Protein AF-A0A935ZP34-F1 (afdb_monomer)

Sequence (245 aa):
MKINIKTLALLALITVPLACTDDGDQRGDDTTGADSTGDATTASTTASTTASTTASTTASTTASTTSTTTDTDPTTDTTATGDSTGGSEYAFDDADPTDFTQVDRMGMPAVATAVITDKDLYNQSTPDDDVAGDFVPQIVENLTGLHAALDDDLMLAGLTPCDIDTCVAQGAPLVIPDVLHIDLTADAGFPNGRTPTDQVIDITLAVVLLDLGVHSPGVLAGLPLNPAEGDLDLPADFPYFADPH

pLDDT: mean 72.36, std 26.82, range [27.27, 98.31]

Radius of gyration: 29.93 Å; Cα contacts (8 Å, |Δi|>4): 155; chains: 1; bounding box: 75×82×83 Å

Structure (mmCIF, N/CA/C/O backbone):
data_AF-A0A935ZP34-F1
#
_entry.id   AF-A0A935ZP34-F1
#
loop_
_atom_site.group_PDB
_atom_site.id
_atom_site.type_symbol
_atom_site.label_atom_id
_atom_site.label_alt_id
_atom_site.label_comp_id
_atom_site.label_asym_id
_atom_site.label_entity_id
_atom_site.label_seq_id
_atom_site.pdbx_PDB_ins_code
_atom_site.Cartn_x
_atom_site.Cartn_y
_atom_site.Cartn_z
_atom_site.occupancy
_atom_site.B_iso_or_equiv
_atom_site.auth_seq_id
_atom_site.auth_comp_id
_atom_site.auth_asym_id
_atom_site.auth_atom_id
_atom_site.pdbx_PDB_model_num
ATOM 1 N N . MET A 1 1 ? -37.185 -8.602 46.019 1.00 41.97 1 MET A N 1
ATOM 2 C CA . MET A 1 1 ? -37.254 -7.179 46.413 1.00 41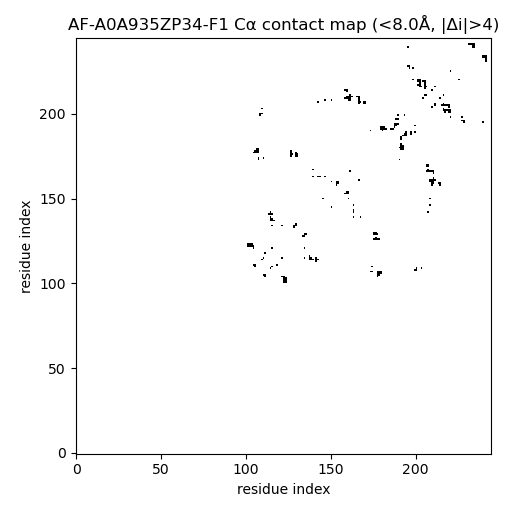.97 1 MET A CA 1
ATOM 3 C C . MET A 1 1 ? -37.705 -6.400 45.185 1.00 41.97 1 MET A C 1
ATOM 5 O O . MET A 1 1 ? -37.007 -6.420 44.185 1.00 41.97 1 MET A O 1
ATOM 9 N N . LYS A 1 2 ? -38.943 -5.891 45.191 1.00 38.53 2 LYS A N 1
ATOM 10 C CA . LYS A 1 2 ? -39.585 -5.185 44.068 1.00 38.53 2 LYS A CA 1
ATOM 11 C C . LYS A 1 2 ? -39.409 -3.683 44.271 1.00 38.53 2 LYS A C 1
ATOM 13 O O . LYS A 1 2 ? -39.908 -3.190 45.275 1.00 38.53 2 LYS A O 1
ATOM 18 N N . ILE A 1 3 ? -38.818 -2.979 43.308 1.00 38.72 3 ILE A N 1
ATOM 19 C CA . ILE A 1 3 ? -39.124 -1.569 43.028 1.00 38.72 3 ILE A CA 1
ATOM 20 C C . ILE A 1 3 ? -39.179 -1.421 41.507 1.00 38.72 3 ILE A C 1
ATOM 22 O O . ILE A 1 3 ? -38.299 -1.885 40.792 1.00 38.72 3 ILE A O 1
ATOM 26 N N . ASN A 1 4 ? -40.276 -0.840 41.039 1.00 38.72 4 ASN A N 1
ATOM 27 C CA . ASN A 1 4 ? -40.641 -0.616 39.651 1.00 38.72 4 ASN A CA 1
ATOM 28 C C . ASN A 1 4 ? -41.114 0.840 39.593 1.00 38.72 4 ASN A C 1
ATOM 30 O O . ASN A 1 4 ? -42.090 1.153 40.273 1.00 38.72 4 ASN A O 1
ATOM 34 N N . ILE A 1 5 ? -40.440 1.718 38.847 1.00 45.16 5 ILE A N 1
ATOM 35 C CA . ILE A 1 5 ? -40.945 3.058 38.513 1.00 45.16 5 ILE A CA 1
ATOM 36 C C . ILE A 1 5 ? -40.651 3.312 37.034 1.00 45.16 5 ILE A C 1
ATOM 38 O O . ILE A 1 5 ? -39.510 3.440 36.605 1.00 45.16 5 ILE A O 1
ATOM 42 N N . LYS A 1 6 ? -41.742 3.345 36.271 1.00 37.16 6 LYS A N 1
ATOM 43 C CA . LYS A 1 6 ? -41.843 3.863 34.911 1.00 37.16 6 LYS A CA 1
ATOM 44 C C . LYS A 1 6 ? -41.714 5.394 34.911 1.00 37.16 6 LYS A C 1
ATOM 46 O O . LYS A 1 6 ? -42.211 6.044 35.829 1.00 37.16 6 LYS A O 1
ATOM 51 N N . THR A 1 7 ? -41.312 5.915 33.749 1.00 38.25 7 THR A N 1
ATOM 52 C CA . THR A 1 7 ? -41.646 7.240 33.174 1.00 38.25 7 THR A CA 1
ATOM 53 C C . THR A 1 7 ? -40.711 8.407 33.509 1.00 38.25 7 THR A C 1
ATOM 55 O O . THR A 1 7 ? -40.849 9.032 34.553 1.00 38.25 7 THR A O 1
ATOM 58 N N . LEU A 1 8 ? -39.886 8.809 32.533 1.00 34.59 8 LEU A N 1
ATOM 59 C CA . LEU A 1 8 ? -39.848 10.207 32.096 1.00 34.59 8 LEU A CA 1
ATOM 60 C C . LEU A 1 8 ? -39.393 10.290 30.631 1.00 34.59 8 LEU A C 1
ATOM 62 O O . LEU A 1 8 ? -38.319 9.823 30.268 1.00 34.59 8 LEU A O 1
ATOM 66 N N . ALA A 1 9 ? -40.269 10.838 29.796 1.00 37.00 9 ALA A N 1
ATOM 67 C CA . ALA A 1 9 ? -40.012 11.212 28.415 1.00 37.00 9 ALA A CA 1
ATOM 68 C C . ALA A 1 9 ? -39.354 12.599 28.366 1.00 37.00 9 ALA A C 1
ATOM 70 O O . ALA A 1 9 ? -39.763 13.448 29.155 1.00 37.00 9 ALA A O 1
ATOM 71 N N . LEU A 1 10 ? -38.463 12.866 27.402 1.00 29.25 10 LEU A N 1
ATOM 72 C CA . LEU A 1 10 ? -38.560 14.083 26.586 1.00 29.25 10 LEU A CA 1
ATOM 73 C C . LEU A 1 10 ? -37.714 13.999 25.305 1.00 29.25 10 LEU A C 1
ATOM 75 O O . LEU A 1 10 ? -36.573 13.556 25.303 1.00 29.25 10 LEU A O 1
ATOM 79 N N . LEU A 1 11 ? -38.358 14.443 24.235 1.00 31.33 11 LEU A N 1
ATOM 80 C CA . LEU A 1 11 ? -37.944 14.570 22.846 1.00 31.33 11 LEU A CA 1
ATOM 81 C C . LEU A 1 11 ? -37.143 15.870 22.638 1.00 31.33 11 LEU A C 1
ATOM 83 O O . LEU A 1 11 ? -37.569 16.905 23.147 1.00 31.33 11 LEU A O 1
ATOM 87 N N . ALA A 1 12 ? -36.085 15.856 21.821 1.00 34.59 12 ALA A N 1
ATOM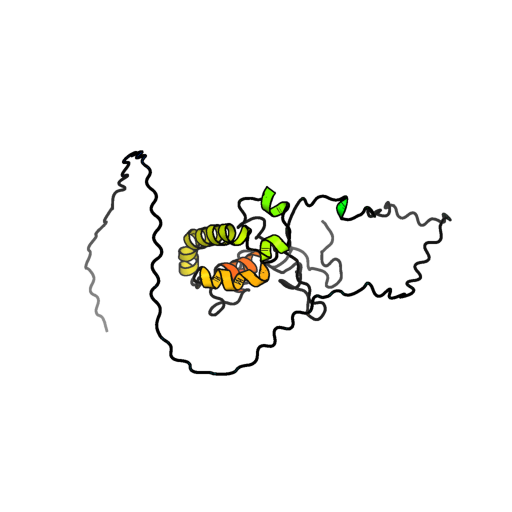 88 C CA . ALA A 1 12 ? -35.636 17.041 21.079 1.00 34.59 12 ALA A CA 1
ATOM 89 C C . ALA A 1 12 ? -34.848 16.638 19.818 1.00 34.59 12 ALA A C 1
ATOM 91 O O . ALA A 1 12 ? -33.669 16.302 19.882 1.00 34.59 12 ALA A O 1
ATOM 92 N N . LEU A 1 13 ? -35.535 16.682 18.671 1.00 33.47 13 LEU A N 1
ATOM 93 C CA . LEU A 1 13 ? -34.933 16.873 17.351 1.00 33.47 13 LEU A CA 1
ATOM 94 C C . LEU A 1 13 ? -34.282 18.264 17.314 1.00 33.47 13 LEU A C 1
ATOM 96 O O . LEU A 1 13 ? -34.952 19.242 17.647 1.00 33.47 13 LEU A O 1
ATOM 100 N N . ILE A 1 14 ? -33.049 18.370 16.819 1.00 38.12 14 ILE A N 1
ATOM 101 C CA . ILE A 1 14 ? -32.514 19.633 16.298 1.00 38.12 14 ILE A CA 1
ATOM 102 C C . ILE A 1 14 ? -31.968 19.367 14.897 1.00 38.12 14 ILE A C 1
ATOM 104 O O . ILE A 1 14 ? -30.943 18.724 14.708 1.00 38.12 14 ILE A O 1
ATOM 108 N N . THR A 1 15 ? -32.716 19.861 13.918 1.00 36.66 15 THR A N 1
ATOM 109 C CA . THR A 1 15 ? -32.319 20.064 12.527 1.00 36.66 15 THR A CA 1
ATOM 110 C C . THR A 1 15 ? -31.408 21.289 12.437 1.00 36.66 15 THR A C 1
ATOM 112 O O . THR A 1 15 ? -31.800 22.355 12.917 1.00 36.66 15 THR A O 1
ATOM 115 N N . VAL A 1 16 ? -30.251 21.179 11.783 1.00 41.50 16 VAL A N 1
ATOM 116 C CA . VAL A 1 16 ? -29.428 22.337 11.391 1.00 41.50 16 VAL A CA 1
ATOM 117 C C . VAL A 1 16 ? -29.500 22.483 9.866 1.00 41.50 16 VAL A C 1
ATOM 119 O O . VAL A 1 16 ? -29.273 21.496 9.166 1.00 41.50 16 VAL A O 1
ATOM 122 N N . PRO A 1 17 ? -29.874 23.661 9.334 1.00 42.09 17 PRO A N 1
ATOM 123 C CA . PRO A 1 17 ? -29.997 23.872 7.901 1.00 42.09 17 PRO A CA 1
ATOM 124 C C . PRO A 1 17 ? -28.647 24.132 7.226 1.00 42.09 17 PRO A C 1
ATOM 126 O O . PRO A 1 17 ? -27.779 24.830 7.746 1.00 42.09 17 PRO A O 1
ATOM 129 N N . LEU A 1 18 ? -28.561 23.591 6.014 1.00 38.69 18 LEU A N 1
ATOM 130 C CA . LEU A 1 18 ? -27.611 23.899 4.957 1.00 38.69 18 LEU A CA 1
ATOM 131 C C . LEU A 1 18 ? -27.711 25.392 4.588 1.00 38.69 18 LEU A C 1
ATOM 133 O O . LEU A 1 18 ? -28.790 25.864 4.226 1.00 38.69 18 LEU A O 1
ATOM 137 N N . ALA A 1 19 ? -26.598 26.121 4.656 1.00 37.88 19 ALA A N 1
ATOM 138 C CA . ALA A 1 19 ? -26.471 27.455 4.082 1.00 37.88 19 ALA A CA 1
ATOM 139 C C . ALA A 1 19 ? -25.228 27.493 3.190 1.00 37.88 19 ALA A C 1
ATOM 141 O O . ALA A 1 19 ? -24.100 27.383 3.663 1.00 37.88 19 ALA A O 1
ATOM 142 N N . CYS A 1 20 ? -25.478 27.613 1.889 1.00 30.78 20 CYS A N 1
ATOM 143 C CA . CYS A 1 20 ? -24.506 28.022 0.890 1.00 30.78 20 CYS A CA 1
ATOM 144 C C . CYS A 1 20 ? -24.178 29.503 1.114 1.00 30.78 20 CYS A C 1
ATOM 146 O O . CYS A 1 20 ? -25.102 30.315 1.185 1.00 30.78 20 CYS A O 1
ATOM 148 N N . THR A 1 21 ? -22.895 29.852 1.165 1.00 36.06 21 THR A N 1
ATOM 149 C CA . THR A 1 21 ? -22.451 31.225 0.908 1.00 36.06 21 THR A CA 1
ATOM 150 C C . THR A 1 21 ? -21.584 31.190 -0.336 1.00 36.06 21 THR A C 1
ATOM 152 O O . THR A 1 21 ? -20.501 30.610 -0.341 1.00 36.06 21 THR A O 1
ATOM 155 N N . ASP A 1 22 ? -22.146 31.770 -1.384 1.00 39.66 22 ASP A N 1
ATOM 156 C CA . ASP A 1 22 ? -21.507 32.172 -2.624 1.00 39.66 22 ASP A CA 1
ATOM 157 C C . ASP A 1 22 ? -21.185 33.664 -2.452 1.00 39.66 22 ASP A C 1
ATOM 159 O O . ASP A 1 22 ? -22.077 34.418 -2.078 1.00 39.66 22 ASP A O 1
ATOM 163 N N . ASP A 1 23 ? -19.925 34.055 -2.622 1.00 39.50 23 ASP A N 1
ATOM 164 C CA . ASP A 1 23 ? -19.415 35.430 -2.766 1.00 39.50 23 ASP A CA 1
ATOM 165 C C . ASP A 1 23 ? -17.902 35.248 -2.996 1.00 39.50 23 ASP A C 1
ATOM 167 O O . ASP A 1 23 ? -17.201 34.707 -2.149 1.00 39.50 23 ASP A O 1
ATOM 171 N N . GLY A 1 24 ? -17.284 35.569 -4.123 1.00 36.19 24 GLY A N 1
ATOM 172 C CA . GLY A 1 24 ? -17.512 36.687 -5.014 1.00 36.19 24 GLY A CA 1
ATOM 173 C C . GLY A 1 24 ? -16.120 37.212 -5.379 1.00 36.19 24 GLY A C 1
ATOM 174 O O . GLY A 1 24 ? -15.362 37.643 -4.516 1.00 36.19 24 GLY A O 1
ATOM 175 N N . ASP A 1 25 ? -15.791 37.094 -6.662 1.00 38.00 25 ASP A N 1
ATOM 176 C CA . ASP A 1 25 ? -14.645 37.651 -7.387 1.00 38.00 25 ASP A CA 1
ATOM 177 C C . ASP A 1 25 ? -14.092 38.973 -6.818 1.00 38.00 25 ASP A C 1
ATOM 179 O O . ASP A 1 25 ? -14.839 39.943 -6.693 1.00 38.00 25 ASP A O 1
ATOM 183 N N . GLN A 1 26 ? -12.778 39.034 -6.565 1.00 40.56 26 GLN A N 1
ATOM 184 C CA . GLN A 1 26 ? -11.995 40.271 -6.668 1.00 40.56 26 GLN A CA 1
ATOM 185 C C . GLN A 1 26 ? -10.598 39.979 -7.234 1.00 40.56 26 GLN A C 1
ATOM 187 O O . GLN A 1 26 ? -9.640 39.684 -6.517 1.00 40.56 26 GLN A O 1
ATOM 192 N N . ARG A 1 27 ? -10.485 40.132 -8.555 1.00 40.41 27 ARG A N 1
ATOM 193 C CA . ARG A 1 27 ? -9.257 40.546 -9.246 1.00 40.41 27 ARG A CA 1
ATOM 194 C C . ARG A 1 27 ? -8.676 41.822 -8.619 1.00 40.41 27 ARG A C 1
ATOM 196 O O . ARG A 1 27 ? -9.339 42.855 -8.598 1.00 40.41 27 ARG A O 1
ATOM 203 N N . GLY A 1 28 ? -7.404 41.769 -8.231 1.00 36.34 28 GLY A N 1
ATOM 204 C CA . GLY A 1 28 ? -6.595 42.925 -7.847 1.00 36.34 28 GLY A CA 1
ATOM 205 C C . GLY A 1 28 ? -5.142 42.733 -8.274 1.00 36.34 28 GLY A C 1
ATOM 206 O O . GLY A 1 28 ? -4.374 42.063 -7.596 1.00 36.34 28 GLY A O 1
ATOM 207 N N . ASP A 1 29 ? -4.821 43.296 -9.432 1.00 42.38 29 ASP A N 1
ATOM 208 C CA . ASP A 1 29 ? -3.483 43.607 -9.938 1.00 42.38 29 ASP A CA 1
ATOM 209 C C . ASP A 1 29 ? -2.902 44.775 -9.121 1.00 42.38 29 ASP A C 1
ATOM 211 O O . ASP A 1 29 ? -3.580 45.793 -9.010 1.00 42.38 29 ASP A O 1
ATOM 215 N N . ASP A 1 30 ? -1.720 44.629 -8.510 1.00 41.84 30 ASP A N 1
ATOM 216 C CA . ASP A 1 30 ? -0.592 45.525 -8.804 1.00 41.84 30 ASP A CA 1
ATOM 217 C C . ASP A 1 30 ? 0.719 45.091 -8.124 1.00 41.84 30 ASP A C 1
ATOM 219 O O . ASP A 1 30 ? 0.778 44.545 -7.021 1.00 41.84 30 ASP A O 1
ATOM 223 N N . THR A 1 31 ? 1.789 45.376 -8.846 1.00 42.53 31 THR A N 1
ATOM 224 C CA . THR A 1 31 ? 3.200 45.113 -8.564 1.00 42.53 31 THR A CA 1
ATOM 225 C C . THR A 1 31 ? 3.794 46.000 -7.461 1.00 42.53 31 THR A C 1
ATOM 227 O O . THR A 1 31 ? 3.496 47.183 -7.413 1.00 42.53 31 THR A O 1
ATOM 230 N N . THR A 1 32 ? 4.742 45.478 -6.664 1.00 40.25 32 THR A N 1
ATOM 231 C CA . THR A 1 32 ? 5.972 46.193 -6.238 1.00 40.25 32 THR A CA 1
ATOM 232 C C . THR A 1 32 ? 6.957 45.222 -5.585 1.00 40.25 32 THR A C 1
ATOM 234 O O . THR A 1 32 ? 6.610 44.528 -4.632 1.00 40.25 32 THR A O 1
ATOM 237 N N . GLY A 1 33 ? 8.198 45.200 -6.075 1.00 30.86 33 GLY A N 1
ATOM 238 C CA . GLY A 1 33 ? 9.317 44.553 -5.397 1.00 30.86 33 GLY A CA 1
ATOM 239 C C . GLY A 1 33 ? 9.872 45.400 -4.250 1.00 30.86 33 GLY A C 1
ATOM 240 O O . GLY A 1 33 ? 9.777 46.625 -4.278 1.00 30.86 33 GLY A O 1
ATOM 241 N N . ALA A 1 34 ? 10.507 44.739 -3.284 1.00 39.69 34 ALA A N 1
ATOM 242 C CA . ALA A 1 34 ? 11.577 45.305 -2.472 1.00 39.69 34 ALA A CA 1
ATOM 243 C C . ALA A 1 34 ? 12.394 44.174 -1.831 1.00 39.69 34 ALA A C 1
ATOM 245 O O . ALA A 1 34 ? 11.889 43.375 -1.048 1.00 39.69 34 ALA A O 1
ATOM 246 N N . ASP A 1 35 ? 13.665 44.149 -2.210 1.00 33.44 35 ASP A N 1
ATOM 247 C CA . ASP A 1 35 ? 14.785 43.528 -1.515 1.00 33.44 35 ASP A CA 1
ATOM 248 C C . ASP A 1 35 ? 14.931 44.112 -0.097 1.00 33.44 35 ASP A C 1
ATOM 250 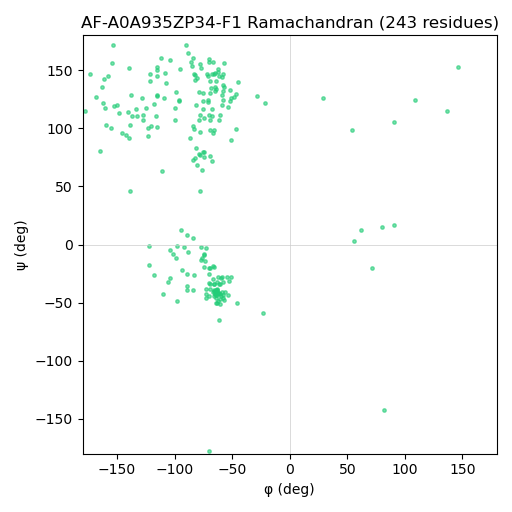O O . ASP A 1 35 ? 14.839 45.328 0.087 1.00 33.44 35 ASP A O 1
ATOM 254 N N . SER A 1 36 ? 15.177 43.256 0.897 1.00 37.81 36 SER A N 1
ATOM 255 C CA . SER A 1 36 ? 15.884 43.650 2.117 1.00 37.81 36 SER A CA 1
ATOM 256 C C . SER A 1 36 ? 16.458 42.427 2.826 1.00 37.81 36 SER A C 1
ATOM 258 O O . SER A 1 36 ? 15.782 41.715 3.566 1.00 37.81 36 SER A O 1
ATOM 260 N N . THR A 1 37 ? 17.764 42.264 2.661 1.00 32.06 37 THR A N 1
ATOM 261 C CA . THR A 1 37 ? 18.682 41.638 3.617 1.00 32.06 37 THR A CA 1
ATOM 262 C C . THR A 1 37 ? 18.443 42.113 5.057 1.00 32.06 37 THR A C 1
ATOM 264 O O . THR A 1 37 ? 18.267 43.310 5.292 1.00 32.06 37 THR A O 1
ATOM 267 N N . GLY A 1 38 ? 18.513 41.196 6.025 1.00 31.34 38 GLY A N 1
ATOM 268 C CA . GLY A 1 38 ? 18.397 41.494 7.455 1.00 31.34 38 GLY A CA 1
ATOM 269 C C . GLY A 1 38 ? 18.879 40.335 8.324 1.00 31.34 38 GLY A C 1
ATOM 270 O O . GLY A 1 38 ? 18.084 39.538 8.805 1.00 31.34 38 GLY A O 1
ATOM 271 N N . ASP A 1 39 ? 20.199 40.261 8.473 1.00 29.88 39 ASP A N 1
ATOM 272 C CA . ASP A 1 39 ? 20.966 39.441 9.416 1.00 29.88 39 ASP A CA 1
ATOM 273 C C . ASP A 1 39 ? 20.575 39.717 10.883 1.00 29.88 39 ASP A C 1
ATOM 275 O O . ASP A 1 39 ? 20.467 40.869 11.307 1.00 29.88 39 ASP A O 1
ATOM 279 N N . ALA A 1 40 ? 20.415 38.646 11.664 1.00 33.97 40 ALA A N 1
ATOM 280 C CA . ALA A 1 40 ? 20.482 38.671 13.120 1.00 33.97 40 ALA A CA 1
ATOM 281 C C . ALA A 1 40 ? 21.234 37.422 13.610 1.00 33.97 40 ALA A C 1
ATOM 283 O O . ALA A 1 40 ? 20.666 36.353 13.830 1.00 33.97 40 ALA A O 1
ATOM 284 N N . THR A 1 41 ? 22.544 37.585 13.766 1.00 27.27 41 THR A N 1
ATOM 285 C CA . THR A 1 41 ? 23.475 36.634 14.382 1.00 27.27 41 THR A CA 1
ATOM 286 C C . THR A 1 41 ? 23.512 36.783 15.918 1.00 27.27 41 THR A C 1
ATOM 288 O O . THR A 1 41 ? 23.382 37.897 16.429 1.00 27.27 41 THR A O 1
ATOM 291 N N . THR A 1 42 ? 23.863 35.680 16.618 1.00 27.91 42 THR A N 1
ATOM 292 C CA . THR A 1 42 ? 24.505 35.547 17.969 1.00 27.91 42 THR A CA 1
ATOM 293 C C . THR A 1 42 ? 23.571 35.017 19.085 1.00 27.91 42 THR A C 1
ATOM 295 O O . THR A 1 42 ? 22.554 35.634 19.356 1.00 27.91 42 THR A O 1
ATOM 298 N N . ALA A 1 43 ? 23.824 33.937 19.850 1.00 29.69 43 ALA A N 1
ATOM 299 C CA . ALA A 1 43 ? 24.984 33.052 20.038 1.00 29.69 43 ALA A CA 1
ATOM 300 C C . ALA A 1 43 ? 24.601 31.695 20.687 1.00 29.69 43 ALA A C 1
ATOM 302 O O . ALA A 1 43 ? 23.818 31.646 21.627 1.00 29.69 43 ALA A O 1
ATOM 303 N N . SER A 1 44 ? 25.272 30.639 20.208 1.00 30.50 44 SER A N 1
ATOM 304 C CA . SER A 1 44 ? 26.008 29.573 20.922 1.00 30.50 44 SER A CA 1
ATOM 305 C C . SER A 1 44 ? 25.596 29.149 22.343 1.00 30.50 44 SER A C 1
ATOM 307 O O . SER A 1 44 ? 25.718 29.922 23.289 1.00 30.50 44 SER A O 1
ATOM 309 N N . THR A 1 45 ? 25.366 27.841 22.529 1.00 27.84 45 THR A N 1
ATOM 310 C CA . THR A 1 45 ? 26.192 27.039 23.454 1.00 27.84 45 THR A CA 1
ATOM 311 C C . THR A 1 45 ? 26.270 25.584 22.980 1.00 27.84 45 THR A C 1
ATOM 313 O O . THR A 1 45 ? 25.272 24.880 22.864 1.00 27.84 45 THR A O 1
ATOM 316 N N . THR A 1 46 ? 27.502 25.158 22.722 1.00 27.45 46 THR A N 1
ATOM 317 C CA . THR A 1 46 ? 27.971 23.802 22.432 1.00 27.45 46 THR A CA 1
ATOM 318 C C . THR A 1 46 ? 27.798 22.859 23.627 1.00 27.45 46 THR A C 1
ATOM 320 O O . THR A 1 46 ? 28.292 23.154 24.713 1.00 27.45 46 THR A O 1
ATOM 323 N N . ALA A 1 47 ? 27.244 21.667 23.399 1.00 31.30 47 ALA A N 1
ATOM 324 C CA . ALA A 1 47 ? 27.572 20.472 24.175 1.00 31.30 47 ALA A CA 1
ATOM 325 C C . ALA A 1 47 ? 27.640 19.260 23.236 1.00 31.30 47 ALA A C 1
ATOM 327 O O . ALA A 1 47 ? 26.666 18.871 22.602 1.00 31.30 47 ALA A O 1
ATOM 328 N N . SER A 1 48 ? 28.854 18.726 23.129 1.00 30.77 48 SER A N 1
ATOM 329 C CA . SER A 1 48 ? 29.235 17.542 22.371 1.00 30.77 48 SER A CA 1
ATOM 330 C C . SER A 1 48 ? 28.647 16.280 23.000 1.00 30.77 48 SER A C 1
ATOM 332 O O . SER A 1 48 ? 28.765 16.067 24.207 1.00 30.77 48 SER A O 1
ATOM 334 N N . THR A 1 49 ? 28.075 15.400 22.183 1.00 30.88 49 THR A N 1
ATOM 335 C CA . THR A 1 49 ? 28.083 13.963 22.467 1.00 30.88 49 THR A CA 1
ATOM 336 C C . THR A 1 49 ? 28.346 13.230 21.161 1.00 30.88 49 THR A C 1
ATOM 338 O O . THR A 1 49 ? 27.497 13.130 20.283 1.00 30.88 49 THR A O 1
ATOM 341 N N . THR A 1 50 ? 29.590 12.786 21.027 1.00 29.80 50 THR A N 1
ATOM 342 C CA . THR A 1 50 ? 30.093 11.917 19.970 1.00 29.80 50 THR A CA 1
ATOM 343 C C . THR A 1 50 ? 29.349 10.581 19.997 1.00 29.80 50 THR A C 1
ATOM 345 O O . THR A 1 50 ? 29.559 9.780 20.905 1.00 29.80 50 THR A O 1
ATOM 348 N N . ALA A 1 51 ? 28.533 10.318 18.980 1.00 31.39 51 ALA A N 1
ATOM 349 C CA . ALA A 1 51 ? 28.140 8.972 18.586 1.00 31.39 51 ALA A CA 1
ATOM 350 C C . ALA A 1 51 ? 28.399 8.829 17.083 1.00 31.39 51 ALA A C 1
ATOM 352 O O . ALA A 1 51 ? 28.042 9.682 16.277 1.00 31.39 51 ALA A O 1
ATOM 353 N N . SER A 1 52 ? 29.149 7.784 16.762 1.00 39.19 52 SER A N 1
ATOM 354 C CA . SER A 1 52 ? 29.781 7.502 15.481 1.00 39.19 52 SER A CA 1
ATOM 355 C C . SER A 1 52 ? 28.767 7.023 14.442 1.00 39.19 52 SER A C 1
ATOM 357 O O . SER A 1 52 ? 28.246 5.920 14.575 1.00 39.19 52 SER A O 1
ATOM 359 N N . THR A 1 53 ? 28.578 7.782 13.366 1.00 30.25 53 THR A N 1
ATOM 360 C CA . THR A 1 53 ? 27.987 7.291 12.112 1.00 30.25 53 THR A CA 1
ATOM 361 C C . THR A 1 53 ? 28.981 7.547 10.989 1.00 30.25 53 THR A C 1
ATOM 363 O O . THR A 1 53 ? 29.060 8.627 10.409 1.00 30.25 53 THR A O 1
ATOM 366 N N . THR A 1 54 ? 29.800 6.535 10.706 1.00 28.38 54 THR A N 1
ATOM 367 C CA . THR A 1 54 ? 30.549 6.456 9.455 1.00 28.38 54 THR A CA 1
ATOM 368 C C . THR A 1 54 ? 29.538 6.195 8.347 1.00 28.38 54 THR A C 1
ATOM 370 O O . THR A 1 54 ? 29.102 5.066 8.147 1.00 28.38 54 THR A O 1
ATOM 373 N N . ALA A 1 55 ? 29.149 7.256 7.644 1.00 34.31 55 ALA A N 1
ATOM 374 C CA . ALA A 1 55 ? 28.568 7.143 6.319 1.00 34.31 55 ALA A CA 1
ATOM 375 C C . ALA A 1 55 ? 29.621 6.493 5.411 1.00 34.31 55 ALA A C 1
ATOM 377 O O . ALA A 1 55 ? 30.645 7.102 5.098 1.00 34.31 55 ALA A O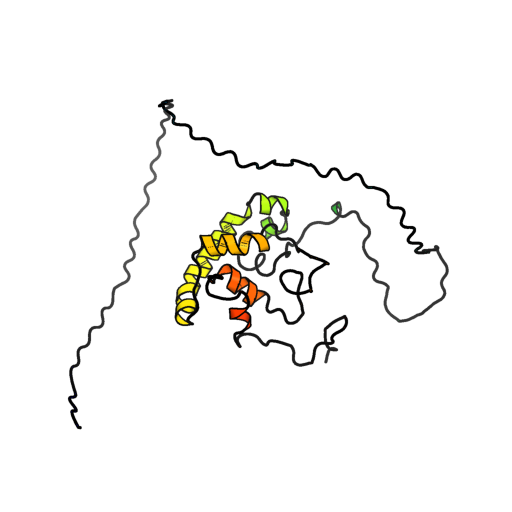 1
ATOM 378 N N . SER A 1 56 ? 29.405 5.230 5.046 1.00 34.03 56 SER A N 1
ATOM 379 C CA . SER A 1 56 ? 30.152 4.601 3.965 1.00 34.03 56 SER A CA 1
ATOM 380 C C . SER A 1 56 ? 29.440 4.926 2.663 1.00 34.03 56 SER A C 1
ATOM 382 O O . SER A 1 56 ? 28.529 4.225 2.232 1.00 34.03 56 SER A O 1
ATOM 384 N N . THR A 1 57 ? 29.865 6.016 2.037 1.00 38.97 57 THR A N 1
ATOM 385 C CA . THR A 1 57 ? 29.690 6.229 0.607 1.00 38.97 57 THR A CA 1
ATOM 386 C C . THR A 1 57 ? 30.543 5.176 -0.097 1.00 38.97 57 THR A C 1
ATOM 388 O O . THR A 1 57 ? 31.757 5.321 -0.208 1.00 38.97 57 THR A O 1
ATOM 391 N N . THR A 1 58 ? 29.937 4.075 -0.532 1.00 28.89 58 THR A N 1
ATOM 392 C CA . THR A 1 58 ? 30.553 3.175 -1.511 1.00 28.89 58 THR A CA 1
ATOM 393 C C . THR A 1 58 ? 29.596 3.061 -2.680 1.00 28.89 58 THR A C 1
ATOM 395 O O . THR A 1 58 ? 28.602 2.346 -2.622 1.00 28.89 58 THR A O 1
ATOM 398 N N . ALA A 1 59 ? 29.907 3.808 -3.737 1.00 35.41 59 ALA A N 1
ATOM 399 C CA . ALA A 1 59 ? 29.406 3.526 -5.066 1.00 35.41 59 ALA A CA 1
ATOM 400 C C . ALA A 1 59 ? 29.745 2.067 -5.394 1.00 35.41 59 ALA A C 1
ATOM 402 O O . ALA A 1 59 ? 30.921 1.692 -5.431 1.00 35.41 59 ALA A O 1
ATOM 403 N N . SER A 1 60 ? 28.725 1.241 -5.611 1.00 34.28 60 SER A N 1
ATOM 404 C CA . SER A 1 60 ? 28.924 -0.100 -6.142 1.00 34.28 60 SER A CA 1
ATOM 405 C C . SER A 1 60 ? 29.159 0.000 -7.648 1.00 34.28 60 SER A C 1
ATOM 407 O O . SER A 1 60 ? 28.288 -0.264 -8.467 1.00 34.28 60 SER A O 1
ATOM 409 N N . THR A 1 61 ? 30.367 0.405 -8.029 1.00 37.38 61 THR A N 1
ATOM 410 C CA . THR A 1 61 ? 30.963 -0.057 -9.285 1.00 37.38 61 THR A CA 1
ATOM 411 C C . THR A 1 61 ? 31.404 -1.499 -9.064 1.00 37.38 61 THR A C 1
ATOM 413 O O . THR A 1 61 ? 32.576 -1.771 -8.802 1.00 37.38 61 THR A O 1
ATOM 416 N N . THR A 1 62 ? 30.465 -2.441 -9.138 1.00 32.81 62 THR A N 1
ATOM 417 C CA . THR A 1 62 ? 30.820 -3.844 -9.351 1.00 32.81 62 THR A CA 1
ATOM 418 C C . THR A 1 62 ? 31.019 -4.027 -10.842 1.00 32.81 62 THR A C 1
ATOM 420 O O . THR A 1 62 ? 30.079 -4.138 -11.623 1.00 32.81 62 THR A O 1
ATOM 423 N N . ALA A 1 63 ? 32.293 -4.014 -11.229 1.00 35.38 63 ALA A N 1
ATOM 424 C CA . ALA A 1 63 ? 32.737 -4.567 -12.489 1.00 35.38 63 ALA A CA 1
ATOM 425 C C . ALA A 1 63 ? 32.103 -5.949 -12.675 1.00 35.38 63 ALA A C 1
ATOM 427 O O . ALA A 1 63 ? 32.186 -6.796 -11.780 1.00 35.38 63 ALA A O 1
ATOM 428 N N . SER A 1 64 ? 31.495 -6.149 -13.846 1.00 37.47 64 SER A N 1
ATOM 429 C CA . SER A 1 64 ? 31.148 -7.460 -14.380 1.00 37.47 64 SER A CA 1
ATOM 430 C C . SER A 1 64 ? 32.363 -8.367 -14.218 1.00 37.47 64 SER A C 1
ATOM 432 O O . SER A 1 64 ? 33.358 -8.268 -14.938 1.00 37.47 64 SER A O 1
ATOM 434 N N . THR A 1 65 ? 32.325 -9.188 -13.176 1.00 28.34 65 THR A N 1
ATOM 435 C CA . THR A 1 65 ? 33.266 -10.278 -13.024 1.00 28.34 65 THR A CA 1
ATOM 436 C C . THR A 1 65 ? 32.639 -11.375 -13.848 1.00 28.34 65 THR A C 1
ATOM 438 O O . THR A 1 65 ? 31.644 -11.963 -13.430 1.00 28.34 65 THR A O 1
ATOM 441 N N . THR A 1 66 ? 33.174 -11.576 -15.051 1.00 38.50 66 THR A N 1
ATOM 442 C CA . THR A 1 66 ? 32.920 -12.748 -15.882 1.00 38.50 66 THR A CA 1
ATOM 443 C C . THR A 1 66 ? 33.167 -13.989 -15.028 1.00 38.50 66 THR A C 1
ATOM 445 O O . THR A 1 66 ? 34.283 -14.497 -14.934 1.00 38.50 66 THR A O 1
ATOM 448 N N . SER A 1 67 ? 32.120 -14.451 -14.356 1.00 32.28 67 SER A N 1
ATOM 449 C CA . SER A 1 67 ? 32.064 -15.784 -13.797 1.00 32.28 67 SER A CA 1
ATOM 450 C C . SER A 1 67 ? 31.763 -16.677 -14.979 1.00 32.28 67 SER A C 1
ATOM 452 O O . SER A 1 67 ? 30.626 -16.801 -15.414 1.00 32.28 67 SER A O 1
ATOM 454 N N . THR A 1 68 ? 32.814 -17.259 -15.544 1.00 34.78 68 THR A N 1
ATOM 455 C CA . THR A 1 68 ? 32.696 -18.448 -16.379 1.00 34.78 68 THR A CA 1
ATOM 456 C C . THR A 1 68 ? 32.252 -19.603 -15.483 1.00 34.78 68 THR A C 1
ATOM 458 O O . THR A 1 68 ? 33.044 -20.490 -15.159 1.00 34.78 68 THR A O 1
ATOM 461 N N . THR A 1 69 ? 30.999 -19.593 -15.033 1.00 33.78 69 THR A N 1
ATOM 462 C CA . THR A 1 69 ? 30.303 -20.855 -14.825 1.00 33.78 69 THR A CA 1
ATOM 463 C C . THR A 1 69 ? 30.075 -21.383 -16.225 1.00 33.78 69 THR A C 1
ATOM 465 O O . THR A 1 69 ? 29.413 -20.768 -17.055 1.00 33.78 69 THR A O 1
ATOM 468 N N . THR A 1 70 ? 30.764 -22.468 -16.538 1.00 32.97 70 THR A N 1
ATOM 469 C CA . THR A 1 70 ? 30.503 -23.252 -17.737 1.00 32.97 70 THR A CA 1
ATOM 470 C C . THR A 1 70 ? 29.148 -23.917 -17.526 1.00 32.97 70 THR A C 1
ATOM 472 O O . THR A 1 70 ? 29.076 -25.100 -17.209 1.00 32.97 70 THR A O 1
ATOM 475 N N . ASP A 1 71 ? 28.074 -23.141 -17.671 1.00 35.44 71 ASP A N 1
ATOM 476 C CA . ASP A 1 71 ? 26.800 -23.705 -18.081 1.00 35.44 71 ASP A CA 1
ATOM 477 C C . ASP A 1 71 ? 27.021 -24.178 -19.505 1.00 35.44 71 ASP A C 1
ATOM 479 O O . ASP A 1 71 ? 27.064 -23.420 -20.473 1.00 35.44 71 ASP A O 1
ATOM 483 N N . THR A 1 72 ? 27.324 -25.464 -19.599 1.00 32.56 72 THR A N 1
ATOM 484 C CA . THR A 1 72 ? 27.315 -26.150 -20.875 1.00 32.56 72 THR A CA 1
ATOM 485 C C . THR A 1 72 ? 25.851 -26.428 -21.162 1.00 32.56 72 THR A C 1
ATOM 487 O O . THR A 1 72 ? 25.383 -27.536 -20.925 1.00 32.56 72 THR A O 1
ATOM 490 N N . ASP A 1 73 ? 25.126 -25.408 -21.611 1.00 39.56 73 ASP A N 1
ATOM 491 C CA . ASP A 1 73 ? 23.938 -25.635 -22.417 1.00 39.56 73 ASP A CA 1
ATOM 492 C C . ASP A 1 73 ? 24.430 -25.934 -23.840 1.00 39.56 73 ASP A C 1
ATOM 494 O O . ASP A 1 73 ? 24.995 -25.053 -24.500 1.00 39.56 73 ASP A O 1
ATOM 498 N N . PRO A 1 74 ? 24.355 -27.188 -24.317 1.00 36.75 74 PRO A N 1
ATOM 499 C CA . PRO A 1 74 ? 24.780 -27.512 -25.656 1.00 36.75 74 PRO A CA 1
ATOM 500 C C . PRO A 1 74 ? 23.639 -27.160 -26.611 1.00 36.75 74 PRO A C 1
ATOM 502 O O . PRO A 1 74 ? 23.011 -28.053 -27.178 1.00 36.75 74 PRO A O 1
ATOM 505 N N . THR A 1 75 ? 23.411 -25.877 -26.880 1.00 42.06 75 THR A N 1
ATOM 506 C CA . THR A 1 75 ? 22.673 -25.482 -28.087 1.00 42.06 75 THR A CA 1
ATOM 507 C C . THR A 1 75 ? 23.598 -25.654 -29.289 1.00 42.06 75 THR A C 1
ATOM 509 O O . THR A 1 75 ? 24.176 -24.726 -29.851 1.00 42.06 75 THR A O 1
ATOM 512 N N . THR A 1 76 ? 23.790 -26.918 -29.675 1.00 36.66 76 THR A N 1
ATOM 513 C CA . THR A 1 76 ? 24.317 -27.230 -30.998 1.00 36.66 76 THR A CA 1
ATOM 514 C C . THR A 1 76 ? 23.196 -26.986 -31.991 1.00 36.66 76 THR A C 1
ATOM 516 O O . THR A 1 76 ? 22.216 -27.726 -32.047 1.00 36.66 76 THR A O 1
ATOM 519 N N . ASP A 1 77 ? 23.380 -25.916 -32.751 1.00 50.88 77 ASP A N 1
ATOM 520 C CA . ASP A 1 77 ? 22.879 -25.711 -34.101 1.00 50.88 77 ASP A CA 1
ATOM 521 C C . ASP A 1 77 ? 22.534 -27.033 -34.824 1.00 50.88 77 ASP A C 1
ATOM 523 O O . ASP A 1 77 ? 23.376 -27.911 -35.011 1.00 50.88 77 ASP A O 1
ATOM 527 N N . THR A 1 78 ? 21.272 -27.129 -35.246 1.00 47.50 78 THR A N 1
ATOM 528 C CA . THR A 1 78 ? 20.750 -28.029 -36.279 1.00 47.50 78 THR A CA 1
ATOM 529 C C . THR A 1 78 ? 21.035 -29.529 -36.107 1.00 47.50 78 THR A C 1
ATOM 531 O O . THR A 1 78 ? 22.004 -30.084 -36.618 1.00 47.50 78 THR A O 1
ATOM 534 N N . THR A 1 79 ? 20.053 -30.263 -35.581 1.00 40.25 79 THR A N 1
ATOM 535 C CA . THR A 1 79 ? 19.455 -31.391 -36.322 1.00 40.25 79 THR A CA 1
ATOM 536 C C . THR A 1 79 ? 18.105 -31.770 -35.728 1.00 40.25 79 THR A C 1
ATOM 538 O O . THR A 1 79 ? 17.984 -32.143 -34.568 1.00 40.25 79 THR A O 1
ATOM 541 N N . ALA A 1 80 ? 17.076 -31.707 -36.570 1.00 53.72 80 ALA A N 1
ATOM 542 C CA . ALA A 1 80 ? 15.770 -32.270 -36.292 1.00 53.72 80 ALA A CA 1
ATOM 543 C C . ALA A 1 80 ? 15.887 -33.744 -35.869 1.00 53.72 80 ALA A C 1
ATOM 545 O O . ALA A 1 80 ? 16.388 -34.573 -36.629 1.00 53.72 80 ALA A O 1
ATOM 546 N N . THR A 1 81 ? 15.363 -34.097 -34.699 1.00 42.47 81 THR A N 1
ATOM 547 C CA . THR A 1 81 ? 14.760 -35.411 -34.442 1.00 42.47 81 THR A CA 1
ATOM 548 C C . THR A 1 81 ? 13.651 -35.197 -33.421 1.00 42.47 81 THR A C 1
ATOM 550 O O . THR A 1 81 ? 13.899 -34.738 -32.314 1.00 42.47 81 THR A O 1
ATOM 553 N N . GLY A 1 82 ? 12.415 -35.410 -33.868 1.00 51.12 82 GLY A N 1
ATOM 554 C CA . GLY A 1 82 ? 11.220 -34.929 -33.196 1.00 51.12 82 GLY A CA 1
ATOM 555 C C . GLY A 1 82 ? 10.913 -35.602 -31.865 1.00 51.12 82 GLY A C 1
ATOM 556 O O . GLY A 1 82 ? 10.958 -36.824 -31.749 1.00 51.12 82 GLY A O 1
ATOM 557 N N . ASP A 1 83 ? 10.451 -34.778 -30.933 1.00 43.72 83 ASP A N 1
ATOM 558 C CA . ASP A 1 83 ? 9.316 -35.112 -30.088 1.00 43.72 83 ASP A CA 1
ATOM 559 C C . ASP A 1 83 ? 8.196 -34.116 -30.418 1.00 43.72 83 ASP A C 1
ATOM 561 O O . ASP A 1 83 ? 8.241 -32.932 -30.090 1.00 43.72 83 ASP A O 1
ATOM 565 N N . SER A 1 84 ? 7.230 -34.575 -31.209 1.00 50.00 84 SER A N 1
ATOM 566 C CA . SER A 1 84 ? 6.037 -33.806 -31.539 1.00 50.00 84 SER A CA 1
ATOM 567 C C . SER A 1 84 ? 5.034 -33.934 -30.400 1.00 50.00 84 SER A C 1
ATOM 569 O O . SER A 1 84 ? 4.080 -34.700 -30.507 1.00 50.00 84 SER A O 1
ATOM 571 N N . THR A 1 85 ? 5.207 -33.121 -29.360 1.00 49.47 85 THR A N 1
ATOM 572 C CA . THR A 1 85 ? 4.130 -32.812 -28.411 1.00 49.47 85 THR A CA 1
ATOM 573 C C . THR A 1 85 ? 3.703 -31.351 -28.570 1.00 49.47 85 THR A C 1
ATOM 575 O O . THR A 1 85 ? 3.878 -30.526 -27.690 1.00 49.47 85 THR A O 1
ATOM 578 N N . GLY A 1 86 ? 3.172 -31.028 -29.755 1.00 47.16 86 GLY A N 1
ATOM 579 C CA . GLY A 1 86 ? 2.044 -30.107 -29.973 1.00 47.16 86 GLY A CA 1
ATOM 580 C C . GLY A 1 86 ? 2.053 -28.655 -29.468 1.00 47.16 86 GLY A C 1
ATOM 581 O O . GLY A 1 86 ? 1.040 -27.993 -29.674 1.00 47.16 86 GLY A O 1
ATOM 582 N N . GLY A 1 87 ? 3.112 -28.137 -28.852 1.00 57.72 87 GLY A N 1
ATOM 583 C CA . GLY A 1 87 ? 3.247 -26.721 -28.503 1.00 57.72 87 GLY A CA 1
ATOM 584 C C . GLY A 1 87 ? 4.404 -26.105 -29.275 1.00 57.72 87 GLY A C 1
ATOM 585 O O . GLY A 1 87 ? 5.498 -26.661 -29.278 1.00 57.72 87 GLY A O 1
ATOM 586 N N . SER A 1 88 ? 4.189 -24.978 -29.954 1.00 66.62 88 SER A N 1
ATOM 587 C CA . SER A 1 88 ? 5.316 -24.136 -30.358 1.00 66.62 88 SER A CA 1
ATOM 588 C C . SER A 1 88 ? 6.058 -23.726 -29.088 1.00 66.62 88 SER A C 1
ATOM 590 O O . SER A 1 88 ? 5.440 -23.120 -28.212 1.00 66.62 88 SER A O 1
ATOM 592 N N . GLU A 1 89 ? 7.338 -24.077 -28.977 1.00 76.50 89 GLU A N 1
ATOM 593 C CA . GLU A 1 89 ? 8.222 -23.532 -27.949 1.00 76.50 89 GLU A CA 1
ATOM 594 C C . GLU A 1 89 ? 8.071 -22.006 -27.945 1.00 76.50 89 GLU A C 1
ATOM 596 O O . GLU A 1 89 ? 8.102 -21.370 -29.004 1.00 76.50 89 GLU A O 1
ATOM 601 N N . TYR A 1 90 ? 7.784 -21.432 -26.777 1.00 81.75 90 TYR A N 1
ATOM 602 C CA . TYR A 1 90 ? 7.646 -19.988 -26.656 1.00 81.75 90 TYR A CA 1
ATOM 603 C C . TYR A 1 90 ? 9.022 -19.365 -26.897 1.00 81.75 90 TYR A C 1
ATOM 605 O O . TYR A 1 90 ? 9.929 -19.541 -26.087 1.00 81.75 90 TYR A O 1
ATOM 613 N N . ALA A 1 91 ? 9.186 -18.671 -28.022 1.00 85.06 91 ALA A N 1
ATOM 614 C CA . ALA A 1 91 ? 10.395 -17.912 -28.300 1.00 85.06 91 ALA A CA 1
ATOM 615 C C . ALA A 1 91 ? 10.334 -16.598 -27.511 1.00 85.06 91 ALA A C 1
ATOM 617 O O . ALA A 1 91 ? 9.488 -15.747 -27.793 1.00 85.06 91 ALA A O 1
ATOM 618 N N . PHE A 1 92 ? 11.201 -16.459 -26.509 1.00 86.94 92 PHE A N 1
ATOM 619 C CA . PHE A 1 92 ? 11.400 -15.187 -25.821 1.00 86.94 92 PHE A CA 1
ATOM 620 C C . PHE A 1 92 ? 12.057 -14.178 -26.775 1.00 86.94 92 PHE A C 1
ATOM 622 O O . PHE A 1 92 ? 12.810 -14.560 -27.669 1.00 86.94 92 PHE A O 1
ATOM 629 N N . ASP A 1 93 ? 11.714 -12.899 -26.621 1.00 88.56 93 ASP A N 1
ATOM 630 C CA . ASP A 1 93 ? 12.336 -11.818 -27.383 1.00 88.56 93 ASP A CA 1
ATOM 631 C C . ASP A 1 93 ? 13.672 -11.446 -26.725 1.00 88.56 93 ASP A C 1
ATOM 633 O O . ASP A 1 93 ? 13.695 -11.074 -25.552 1.00 88.56 93 ASP A O 1
ATOM 637 N N . ASP A 1 94 ? 14.766 -11.573 -27.476 1.00 88.81 94 ASP A N 1
ATOM 638 C CA . ASP A 1 94 ? 16.132 -11.278 -27.025 1.00 88.81 94 ASP A CA 1
ATOM 639 C C . ASP A 1 94 ? 16.580 -9.844 -27.390 1.00 88.81 94 ASP A C 1
ATOM 641 O O . ASP A 1 94 ? 17.777 -9.536 -27.348 1.00 88.81 94 ASP A O 1
ATOM 645 N N . ALA A 1 95 ? 15.654 -8.971 -27.812 1.00 93.06 95 ALA A N 1
ATOM 646 C CA . ALA A 1 95 ? 15.936 -7.554 -28.039 1.00 93.06 95 ALA A CA 1
ATOM 647 C C . ALA A 1 95 ? 16.487 -6.867 -26.775 1.00 93.06 95 ALA A C 1
ATOM 649 O O . ALA A 1 95 ? 16.273 -7.314 -25.644 1.00 93.06 95 ALA A O 1
ATOM 650 N N . ASP A 1 96 ? 17.218 -5.765 -26.960 1.00 90.75 96 ASP A N 1
ATOM 651 C CA . ASP A 1 96 ? 17.778 -5.034 -25.825 1.00 90.75 96 ASP A CA 1
ATOM 652 C C . ASP A 1 96 ? 16.629 -4.464 -24.969 1.00 90.75 96 ASP A C 1
ATOM 654 O O . ASP A 1 96 ? 15.648 -3.975 -25.528 1.00 90.75 96 ASP A O 1
ATOM 658 N N . PRO A 1 97 ? 16.706 -4.470 -23.624 1.00 81.75 97 PRO A N 1
ATOM 659 C CA . PRO A 1 97 ? 15.666 -3.888 -22.773 1.00 81.75 97 PRO A CA 1
ATOM 660 C C . PRO A 1 97 ? 15.283 -2.445 -23.143 1.00 81.75 97 PRO A C 1
ATOM 662 O O . PRO A 1 97 ? 14.148 -2.034 -22.911 1.00 81.75 97 PRO A O 1
ATOM 665 N N . THR A 1 98 ? 16.208 -1.680 -23.734 1.00 86.31 98 THR A N 1
ATOM 666 C CA . THR A 1 98 ? 15.967 -0.310 -24.216 1.00 86.31 98 THR A CA 1
ATOM 667 C C . THR A 1 98 ? 15.124 -0.227 -25.491 1.00 86.31 98 THR A C 1
ATOM 669 O O . THR A 1 98 ? 14.610 0.850 -25.800 1.00 86.31 98 THR A O 1
ATOM 672 N N . ASP A 1 99 ? 14.931 -1.341 -26.204 1.00 91.50 99 ASP A N 1
ATOM 673 C CA . ASP A 1 99 ? 14.010 -1.451 -27.341 1.00 91.50 99 ASP A CA 1
ATOM 674 C C . ASP A 1 99 ? 12.542 -1.573 -26.884 1.00 91.50 99 ASP A C 1
ATOM 676 O O . ASP A 1 99 ? 11.617 -1.390 -27.683 1.00 91.50 99 ASP A O 1
ATOM 680 N N . PHE A 1 100 ? 12.308 -1.840 -25.594 1.00 87.56 100 PHE A N 1
ATOM 681 C CA . PHE A 1 100 ? 10.979 -1.904 -24.996 1.00 87.56 100 PHE A CA 1
ATOM 682 C C . PHE A 1 100 ? 10.586 -0.575 -24.351 1.00 87.56 100 PHE A C 1
ATOM 684 O O . PHE A 1 100 ? 11.409 0.198 -23.865 1.00 87.56 100 PHE A O 1
ATOM 691 N N . THR A 1 101 ? 9.280 -0.316 -24.320 1.00 87.00 101 THR A N 1
ATOM 692 C CA . THR A 1 101 ? 8.707 0.820 -23.598 1.00 87.00 101 THR A CA 1
ATOM 693 C C . THR A 1 101 ? 7.988 0.328 -22.354 1.00 87.00 101 THR A C 1
ATOM 695 O O . THR A 1 101 ? 7.304 -0.698 -22.376 1.00 87.00 101 THR A O 1
ATOM 698 N N . GLN A 1 102 ? 8.149 1.061 -21.261 1.00 87.06 102 GLN A N 1
ATOM 699 C CA . GLN A 1 102 ? 7.423 0.808 -20.032 1.00 87.06 102 GLN A CA 1
ATOM 700 C C . GLN A 1 102 ? 5.956 1.205 -20.223 1.00 87.06 102 GLN A C 1
ATOM 702 O O . GLN A 1 102 ? 5.650 2.338 -20.591 1.00 87.06 102 GLN A O 1
ATOM 707 N N . VAL A 1 103 ? 5.054 0.247 -20.014 1.00 87.56 103 VAL A N 1
ATOM 708 C CA . VAL A 1 103 ? 3.601 0.453 -20.150 1.00 87.56 103 VAL A CA 1
ATOM 709 C C . VAL A 1 103 ? 2.926 0.556 -18.786 1.00 87.56 103 VAL A C 1
ATOM 711 O O . VAL A 1 103 ? 1.885 1.202 -18.659 1.00 87.56 103 VAL A O 1
ATOM 714 N N . ASP A 1 104 ? 3.497 -0.097 -17.774 1.00 86.50 104 ASP A N 1
ATOM 715 C CA . ASP A 1 104 ? 2.880 -0.204 -16.463 1.00 86.50 104 ASP A CA 1
ATOM 716 C C . ASP A 1 104 ? 3.897 -0.416 -15.340 1.00 86.50 104 ASP A C 1
ATOM 718 O O . ASP A 1 104 ? 4.995 -0.939 -15.563 1.00 86.50 104 ASP A O 1
ATOM 722 N N . ARG A 1 105 ? 3.494 -0.027 -14.128 1.00 87.81 105 ARG A N 1
ATOM 723 C CA . ARG A 1 105 ? 4.244 -0.200 -12.881 1.00 87.81 105 ARG A CA 1
ATOM 724 C C . ARG A 1 105 ? 3.337 -0.769 -11.804 1.00 87.81 105 ARG A C 1
ATOM 726 O O . ARG A 1 105 ? 2.402 -0.110 -11.364 1.00 87.81 105 ARG A O 1
ATOM 733 N N . MET A 1 106 ? 3.599 -2.019 -11.437 1.00 85.31 106 MET A N 1
ATOM 734 C CA . MET A 1 106 ? 2.770 -2.789 -10.507 1.00 85.31 106 MET A CA 1
ATOM 735 C C . MET A 1 106 ? 3.651 -3.592 -9.543 1.00 85.31 106 MET A C 1
ATOM 737 O O . MET A 1 106 ? 3.435 -4.791 -9.355 1.00 85.31 106 MET A O 1
ATOM 741 N N . GLY A 1 107 ? 4.686 -2.956 -8.981 1.00 87.19 107 GLY A N 1
ATOM 742 C CA . GLY A 1 107 ? 5.569 -3.602 -8.003 1.00 87.19 107 GLY A CA 1
ATOM 743 C C . GLY A 1 107 ? 4.805 -3.999 -6.740 1.00 87.19 107 GLY A C 1
ATOM 744 O O . GLY A 1 107 ? 4.914 -5.126 -6.263 1.00 87.19 107 GLY A O 1
ATOM 745 N N . MET A 1 108 ? 3.954 -3.100 -6.261 1.00 89.56 108 MET A N 1
ATOM 746 C CA . MET A 1 108 ? 3.096 -3.262 -5.105 1.00 89.56 108 MET A CA 1
ATOM 747 C C . MET A 1 108 ? 1.626 -3.240 -5.504 1.00 89.56 108 MET A C 1
ATOM 749 O O . MET A 1 108 ? 1.142 -2.291 -6.134 1.00 89.56 108 MET A O 1
ATOM 753 N N . PRO A 1 109 ? 0.856 -4.254 -5.079 1.00 88.25 109 PRO A N 1
ATOM 754 C CA . PRO A 1 109 ? -0.575 -4.265 -5.305 1.00 88.25 109 PRO A CA 1
ATOM 755 C C . PRO A 1 109 ? -1.257 -3.034 -4.704 1.00 88.25 109 PRO A C 1
ATOM 757 O O . PRO A 1 109 ? -0.872 -2.530 -3.652 1.00 88.25 109 PRO A O 1
ATOM 760 N N . ALA A 1 110 ? -2.318 -2.591 -5.371 1.00 88.62 110 ALA A N 1
ATOM 761 C CA . ALA A 1 110 ? -3.167 -1.462 -5.002 1.00 88.62 110 ALA A CA 1
ATOM 762 C C . ALA A 1 110 ? -2.575 -0.046 -5.152 1.00 88.62 110 ALA A C 1
ATOM 764 O O . ALA A 1 110 ? -3.368 0.885 -5.285 1.00 88.62 110 ALA A O 1
ATOM 765 N N . VAL A 1 111 ? -1.250 0.144 -5.206 1.00 90.44 111 VAL A N 1
ATOM 766 C CA . VAL A 1 111 ? -0.621 1.480 -5.328 1.00 90.44 111 VAL A CA 1
ATOM 767 C C . VAL A 1 111 ? -1.046 2.146 -6.636 1.00 90.44 111 VAL A C 1
ATOM 769 O O . VAL A 1 111 ? -1.845 3.089 -6.625 1.00 90.44 111 VAL A O 1
ATOM 772 N N . ALA A 1 112 ? -0.628 1.515 -7.742 1.00 90.38 112 ALA A N 1
ATOM 773 C CA . ALA A 1 112 ? -1.145 1.618 -9.104 1.00 90.38 112 ALA A CA 1
ATOM 774 C C . ALA A 1 112 ? -2.588 2.097 -9.180 1.00 90.38 112 ALA A C 1
ATOM 776 O O . ALA A 1 112 ? -2.926 3.077 -9.831 1.00 90.38 112 ALA A O 1
ATOM 777 N N . THR A 1 113 ? -3.478 1.352 -8.536 1.00 88.06 113 THR A N 1
ATOM 778 C CA . THR A 1 113 ? -4.916 1.440 -8.768 1.00 88.06 113 THR A CA 1
ATOM 779 C C . THR A 1 113 ? -5.619 2.459 -7.882 1.00 88.06 113 THR A C 1
ATOM 781 O O . THR A 1 113 ? -6.510 3.137 -8.391 1.00 88.06 113 THR A O 1
ATOM 784 N N . ALA A 1 114 ? -5.237 2.571 -6.608 1.00 89.56 114 ALA A N 1
ATOM 785 C CA . ALA A 1 114 ? -6.041 3.232 -5.579 1.00 89.56 114 ALA A CA 1
ATOM 786 C C . ALA A 1 114 ? -5.528 4.615 -5.159 1.00 89.56 114 ALA A C 1
ATOM 788 O O . ALA A 1 114 ? -6.343 5.460 -4.803 1.00 89.56 114 ALA A O 1
ATOM 789 N N . VAL A 1 115 ? -4.211 4.850 -5.183 1.00 92.81 115 VAL A N 1
ATOM 790 C CA . VAL A 1 115 ? -3.607 6.064 -4.587 1.00 92.81 115 VAL A CA 1
ATOM 791 C C . VAL A 1 115 ? -2.795 6.907 -5.568 1.00 92.81 115 VAL A C 1
ATOM 793 O O . VAL A 1 115 ? -2.300 7.973 -5.210 1.00 92.81 115 VAL A O 1
ATOM 796 N N . ILE A 1 116 ? -2.690 6.467 -6.817 1.00 95.06 116 ILE A N 1
ATOM 797 C CA . ILE A 1 116 ? -2.099 7.231 -7.916 1.00 95.06 116 ILE A CA 1
ATOM 798 C C . ILE A 1 116 ? -3.236 7.867 -8.720 1.00 95.06 116 ILE A C 1
ATOM 800 O O . ILE A 1 116 ? -4.187 7.178 -9.087 1.00 95.06 116 ILE A O 1
ATOM 804 N N . THR A 1 117 ? -3.149 9.162 -9.017 1.00 94.56 117 THR A N 1
ATOM 805 C CA . THR A 1 117 ? -4.128 9.855 -9.873 1.00 94.56 117 THR A CA 1
ATOM 806 C C . THR A 1 117 ? -3.595 9.954 -11.299 1.00 94.56 117 THR A C 1
ATOM 808 O O . THR A 1 117 ? -4.269 9.547 -12.247 1.00 94.56 117 THR A O 1
ATOM 811 N N . ASP A 1 118 ? -2.345 10.397 -11.448 1.00 94.25 118 ASP A N 1
ATOM 812 C CA . ASP A 1 118 ? -1.691 10.581 -12.746 1.00 94.25 118 ASP A CA 1
ATOM 813 C C . ASP A 1 118 ? -1.088 9.267 -13.272 1.00 94.25 118 ASP A C 1
ATOM 815 O O . ASP A 1 118 ? 0.128 9.067 -13.272 1.00 94.25 118 ASP A O 1
ATOM 819 N N . LYS A 1 119 ? -1.957 8.347 -13.715 1.00 92.44 119 LYS A N 1
ATOM 820 C CA . LYS A 1 119 ? -1.574 6.984 -14.141 1.00 92.44 119 LYS A CA 1
ATOM 821 C C . LYS A 1 119 ? -0.556 6.958 -15.272 1.00 92.44 119 LYS A C 1
ATOM 823 O O . LYS A 1 119 ? 0.420 6.229 -15.178 1.00 92.44 119 LYS A O 1
ATOM 828 N N . ASP A 1 120 ? -0.752 7.765 -16.311 1.00 92.44 120 ASP A N 1
ATOM 829 C CA . ASP A 1 120 ? 0.152 7.763 -17.463 1.00 92.44 120 ASP A CA 1
ATOM 830 C C . ASP A 1 120 ? 1.563 8.216 -17.069 1.00 92.44 120 ASP A C 1
ATOM 832 O O . ASP A 1 120 ? 2.543 7.647 -17.545 1.00 92.44 120 ASP A O 1
ATOM 836 N N . LEU A 1 121 ? 1.673 9.224 -16.195 1.00 93.25 121 LEU A N 1
ATOM 837 C CA . LEU A 1 121 ? 2.963 9.718 -15.713 1.00 93.25 121 LEU A CA 1
ATOM 838 C C . LEU A 1 121 ? 3.630 8.696 -14.792 1.00 93.25 121 LEU A C 1
ATOM 840 O O . LEU A 1 121 ? 4.816 8.426 -14.945 1.00 93.25 121 LEU A O 1
ATOM 844 N N . TYR A 1 122 ? 2.861 8.106 -13.876 1.00 94.50 122 TYR A N 1
ATOM 845 C CA . TYR A 1 122 ? 3.352 7.054 -12.993 1.00 94.50 122 TYR A CA 1
ATOM 846 C C . TYR A 1 122 ? 3.857 5.842 -13.780 1.00 94.50 122 TYR A C 1
ATOM 848 O O . TYR A 1 122 ? 4.946 5.347 -13.530 1.00 94.50 122 TYR A O 1
ATOM 856 N N . ASN A 1 123 ? 3.122 5.403 -14.798 1.00 92.88 123 ASN A N 1
ATOM 857 C CA . ASN A 1 123 ? 3.491 4.235 -15.593 1.00 92.88 123 ASN A CA 1
ATOM 858 C C . ASN A 1 123 ? 4.737 4.449 -16.468 1.00 92.88 123 ASN A C 1
ATOM 860 O O . ASN A 1 123 ? 5.359 3.471 -16.873 1.00 92.88 123 ASN A O 1
ATOM 864 N N . GLN A 1 124 ? 5.096 5.703 -16.754 1.00 91.75 124 GLN A N 1
ATOM 865 C CA . GLN A 1 124 ? 6.289 6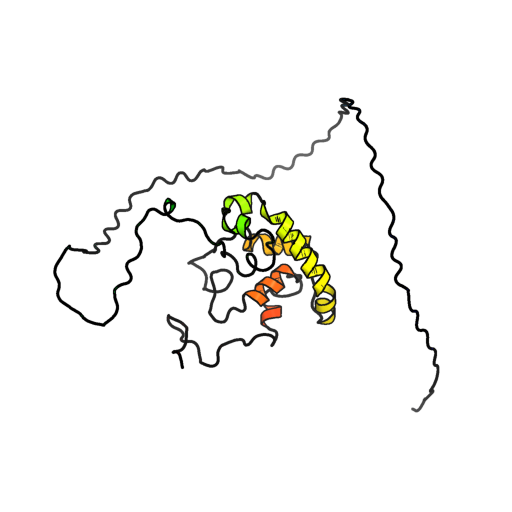.084 -17.521 1.00 91.75 124 GLN A CA 1
ATOM 866 C C . GLN A 1 124 ? 7.481 6.480 -16.632 1.00 91.75 124 GLN A C 1
ATOM 868 O O . GLN A 1 124 ? 8.528 6.854 -17.163 1.00 91.75 124 GLN A O 1
ATOM 873 N N . SER A 1 125 ? 7.322 6.464 -15.305 1.00 92.50 125 SER A N 1
ATOM 874 C CA . SER A 1 125 ? 8.372 6.846 -14.360 1.00 92.50 125 SER A CA 1
ATOM 875 C C . SER A 1 125 ? 9.243 5.664 -13.940 1.00 92.50 125 SER A C 1
ATOM 877 O O . SER A 1 125 ? 8.970 4.497 -14.223 1.00 92.50 125 SER A O 1
ATOM 879 N N . THR A 1 126 ? 10.319 5.963 -13.228 1.00 91.12 126 THR A N 1
ATOM 880 C CA . THR A 1 126 ? 11.291 4.982 -12.758 1.00 91.12 126 THR A CA 1
ATOM 881 C C . THR A 1 126 ? 11.245 4.829 -11.234 1.00 91.12 126 THR A C 1
ATOM 883 O O . THR A 1 126 ? 10.781 5.726 -10.530 1.00 91.12 126 THR A O 1
ATOM 886 N N . PRO A 1 127 ? 11.774 3.721 -10.684 1.00 92.31 127 PRO A N 1
ATOM 887 C CA . PRO A 1 127 ? 11.972 3.580 -9.241 1.00 92.31 127 PRO A CA 1
ATOM 888 C C . PRO A 1 127 ? 12.749 4.740 -8.593 1.00 92.31 127 PRO A C 1
ATOM 890 O O . PRO A 1 127 ? 12.487 5.076 -7.440 1.00 92.31 127 PRO A O 1
ATOM 893 N N . ASP A 1 128 ? 13.678 5.375 -9.317 1.00 94.19 128 ASP A N 1
ATOM 894 C CA . ASP A 1 128 ? 14.425 6.531 -8.805 1.00 94.19 128 ASP A CA 1
ATOM 895 C C . ASP A 1 128 ? 13.508 7.746 -8.572 1.00 94.19 128 ASP A C 1
ATOM 897 O O . ASP A 1 128 ? 13.705 8.480 -7.601 1.00 94.19 128 ASP A O 1
ATOM 901 N N . ASP A 1 129 ? 12.472 7.922 -9.397 1.00 95.38 129 ASP A N 1
ATOM 902 C CA . ASP A 1 129 ? 11.490 9.008 -9.264 1.00 95.38 129 ASP A CA 1
ATOM 903 C C . ASP A 1 129 ? 10.581 8.798 -8.034 1.00 95.38 129 ASP A C 1
ATOM 905 O O . ASP A 1 129 ? 10.216 9.751 -7.340 1.00 95.38 129 ASP A O 1
ATOM 909 N N . ASP A 1 130 ? 10.275 7.543 -7.681 1.00 94.19 130 ASP A N 1
ATOM 910 C CA . ASP A 1 130 ? 9.561 7.243 -6.432 1.00 94.19 130 ASP A CA 1
ATOM 911 C C . ASP A 1 130 ? 10.403 7.600 -5.208 1.00 94.19 130 ASP A C 1
ATOM 913 O O . ASP A 1 130 ? 9.896 8.190 -4.253 1.00 94.19 130 ASP A O 1
ATOM 917 N N . VAL A 1 131 ? 11.694 7.246 -5.235 1.00 94.81 131 VAL A N 1
ATOM 918 C CA . VAL A 1 131 ? 12.646 7.559 -4.158 1.00 94.81 131 VAL A CA 1
ATOM 919 C C . VAL A 1 131 ? 12.861 9.069 -4.049 1.00 94.81 131 VAL A C 1
ATOM 921 O O . VAL A 1 131 ? 13.030 9.584 -2.942 1.00 94.81 131 VAL A O 1
ATOM 924 N N . ALA A 1 132 ? 12.815 9.790 -5.173 1.00 96.62 132 ALA A N 1
ATOM 925 C CA . ALA A 1 132 ? 12.812 11.252 -5.203 1.00 96.62 132 ALA A CA 1
ATOM 926 C C . ALA A 1 132 ? 11.527 11.861 -4.610 1.00 96.62 132 ALA A C 1
ATOM 928 O O . ALA A 1 132 ? 11.536 13.018 -4.182 1.00 96.62 132 ALA A O 1
ATOM 929 N N . GLY A 1 133 ? 10.458 11.069 -4.505 1.00 95.62 133 GLY A N 1
ATOM 930 C CA . GLY A 1 133 ? 9.202 11.445 -3.872 1.00 95.62 133 GLY A CA 1
ATOM 931 C C . GLY A 1 133 ? 8.188 12.075 -4.822 1.00 95.62 133 GLY A C 1
ATOM 932 O O . GLY A 1 133 ? 7.227 12.676 -4.343 1.00 95.62 133 GLY A O 1
ATOM 933 N N . ASP A 1 134 ? 8.356 11.926 -6.138 1.00 96.25 134 ASP A N 1
ATOM 934 C CA . ASP A 1 134 ? 7.542 12.614 -7.152 1.00 96.25 134 ASP A CA 1
ATOM 935 C C . ASP A 1 134 ? 6.041 12.309 -7.021 1.00 96.25 134 ASP A C 1
ATOM 937 O O . ASP A 1 134 ? 5.193 13.172 -7.254 1.00 96.25 134 ASP A O 1
ATOM 941 N N . PHE A 1 135 ? 5.701 11.101 -6.563 1.00 95.56 135 PHE A N 1
ATOM 942 C CA . PHE A 1 135 ? 4.318 10.648 -6.383 1.00 95.56 135 PHE A CA 1
ATOM 943 C C . PHE A 1 135 ? 3.849 10.633 -4.925 1.00 95.56 135 PHE A C 1
ATOM 945 O O . PHE A 1 135 ? 2.669 10.393 -4.665 1.00 95.56 135 PHE A O 1
ATOM 952 N N . VAL A 1 136 ? 4.728 10.924 -3.961 1.00 95.25 136 VAL A N 1
ATOM 953 C CA . VAL A 1 136 ? 4.375 10.943 -2.531 1.00 95.25 136 VAL A CA 1
ATOM 954 C C . VAL A 1 136 ? 3.232 11.920 -2.232 1.00 95.25 136 VAL A C 1
ATOM 956 O O . VAL A 1 136 ? 2.311 11.516 -1.521 1.00 95.25 136 VAL A O 1
ATOM 959 N N . PRO A 1 137 ? 3.197 13.152 -2.784 1.00 95.75 137 PRO A N 1
ATOM 960 C CA . PRO A 1 137 ? 2.100 14.079 -2.518 1.00 95.75 137 PRO A CA 1
ATOM 961 C C . PRO A 1 137 ? 0.718 13.522 -2.882 1.00 95.75 137 PRO A C 1
ATOM 963 O O . PRO A 1 137 ? -0.182 13.569 -2.047 1.00 95.75 137 PRO A O 1
ATOM 966 N N . GLN A 1 138 ? 0.555 12.936 -4.076 1.00 95.31 138 GLN A N 1
ATOM 967 C CA . GLN A 1 138 ? -0.736 12.362 -4.483 1.00 95.31 138 GLN A CA 1
ATOM 968 C C . GLN A 1 138 ? -1.094 11.103 -3.680 1.00 95.31 138 GLN A C 1
ATOM 970 O O . GLN A 1 138 ? -2.265 10.889 -3.378 1.00 95.31 138 GLN A O 1
ATOM 975 N N . ILE A 1 139 ? -0.101 10.292 -3.287 1.00 95.06 139 ILE A N 1
ATOM 976 C CA . ILE A 1 139 ? -0.330 9.115 -2.439 1.00 95.06 139 ILE A CA 1
ATOM 977 C C . ILE A 1 139 ? -0.883 9.560 -1.084 1.00 95.06 139 ILE A C 1
ATOM 979 O O . ILE A 1 139 ? -1.893 9.026 -0.630 1.00 95.06 139 ILE A O 1
ATOM 983 N N . VAL A 1 140 ? -0.257 10.558 -0.455 1.00 96.00 140 VAL A N 1
ATOM 984 C CA . VAL A 1 140 ? -0.690 11.094 0.845 1.00 96.00 140 VAL A CA 1
ATOM 985 C C . VAL A 1 140 ? -2.054 11.776 0.735 1.00 96.00 140 VAL A C 1
ATOM 987 O O . VAL A 1 140 ? -2.893 11.592 1.615 1.00 96.00 140 VAL A O 1
ATOM 990 N N . GLU A 1 141 ? -2.311 12.525 -0.338 1.00 96.69 141 GLU A N 1
ATOM 991 C CA . GLU A 1 141 ? -3.613 13.156 -0.587 1.00 96.69 141 GLU A CA 1
ATOM 992 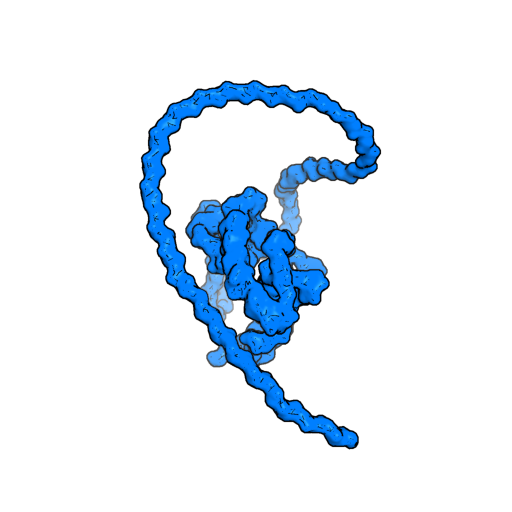C C . GLU A 1 141 ? -4.731 12.112 -0.704 1.00 96.69 141 GLU A C 1
ATOM 994 O O . GLU A 1 141 ? -5.732 12.185 0.013 1.00 96.69 141 GLU A O 1
ATOM 999 N N . ASN A 1 142 ? -4.538 11.095 -1.545 1.00 96.00 142 ASN A N 1
ATOM 1000 C CA . ASN A 1 142 ? -5.522 10.033 -1.736 1.00 96.00 142 ASN A CA 1
ATOM 1001 C C . ASN A 1 142 ? -5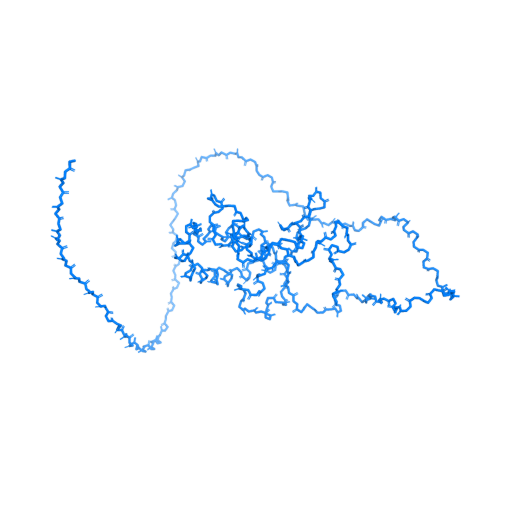.705 9.189 -0.468 1.00 96.00 142 ASN A C 1
ATOM 1003 O O . ASN A 1 142 ? -6.836 8.855 -0.113 1.00 96.00 142 ASN A O 1
ATOM 1007 N N . LEU A 1 143 ? -4.626 8.898 0.264 1.00 95.50 143 LEU A N 1
ATOM 1008 C CA . LEU A 1 143 ? -4.706 8.184 1.538 1.00 95.50 143 LEU A CA 1
ATOM 1009 C C . LEU A 1 143 ? -5.453 8.998 2.603 1.00 95.50 143 LEU A C 1
ATOM 1011 O O . LEU A 1 143 ? -6.288 8.451 3.319 1.00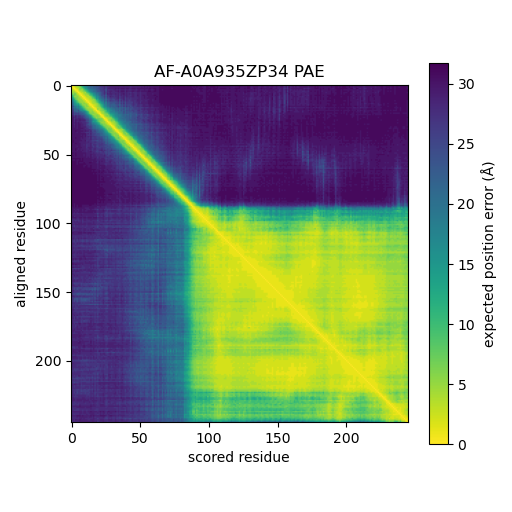 95.50 143 LEU A O 1
ATOM 1015 N N . THR A 1 144 ? -5.235 10.313 2.655 1.00 97.25 144 THR A N 1
ATOM 1016 C CA . THR A 1 144 ? -6.012 11.218 3.516 1.00 97.25 144 THR A CA 1
ATOM 1017 C C . THR A 1 144 ? -7.502 11.151 3.178 1.00 97.25 144 THR A C 1
ATOM 1019 O O . THR A 1 144 ? -8.341 11.114 4.077 1.00 97.25 144 THR A O 1
ATOM 1022 N N . GLY A 1 145 ? -7.841 11.081 1.887 1.00 96.44 145 GLY A N 1
ATOM 1023 C CA . GLY A 1 145 ? -9.213 10.872 1.425 1.00 96.44 145 GLY A CA 1
ATOM 1024 C C . GLY A 1 145 ? -9.816 9.545 1.899 1.00 96.44 145 GLY A C 1
ATOM 1025 O O . GLY A 1 145 ? -10.968 9.526 2.330 1.00 96.44 145 GLY A O 1
ATOM 1026 N N . LEU A 1 146 ? -9.044 8.453 1.868 1.00 95.62 146 LEU A N 1
ATOM 1027 C CA . LEU A 1 146 ? -9.488 7.142 2.362 1.00 95.62 146 LEU A CA 1
ATOM 1028 C C . LEU A 1 146 ? -9.765 7.159 3.866 1.00 95.62 146 LEU A C 1
ATOM 1030 O O . LEU A 1 146 ? -10.822 6.701 4.286 1.00 95.62 146 LEU A O 1
ATOM 1034 N N . HIS A 1 147 ? -8.871 7.736 4.663 1.00 97.69 147 HIS A N 1
ATOM 1035 C CA . HIS A 1 147 ? -9.079 7.899 6.104 1.00 97.69 147 HIS A CA 1
ATOM 1036 C C . HIS A 1 147 ? -10.314 8.740 6.420 1.00 97.69 147 HIS A C 1
ATOM 1038 O O . HIS A 1 147 ? -11.168 8.334 7.204 1.00 97.69 147 HIS A O 1
ATOM 1044 N N . ALA A 1 148 ? -10.476 9.877 5.739 1.00 97.56 148 ALA A N 1
ATOM 1045 C CA . ALA A 1 148 ? -11.655 10.719 5.913 1.00 97.56 148 ALA A CA 1
ATOM 1046 C C . ALA A 1 148 ? -12.968 9.985 5.583 1.00 97.56 148 ALA A C 1
ATOM 1048 O O . ALA A 1 148 ? -14.010 10.334 6.135 1.00 97.56 148 ALA A O 1
ATOM 1049 N N . ALA A 1 149 ? -12.920 9.004 4.679 1.00 97.25 149 ALA A N 1
ATOM 1050 C CA . ALA A 1 149 ? -14.078 8.226 4.262 1.00 97.25 149 ALA A CA 1
ATOM 1051 C C . ALA A 1 149 ? -14.337 6.969 5.108 1.00 97.25 149 ALA A C 1
ATOM 1053 O O . ALA A 1 149 ? -15.469 6.500 5.097 1.00 97.25 149 ALA A O 1
ATOM 1054 N N . LEU A 1 150 ? -13.316 6.396 5.758 1.00 96.75 150 LEU A N 1
ATOM 1055 C CA . LEU A 1 150 ? -13.395 5.058 6.360 1.00 96.75 150 LEU A CA 1
ATOM 1056 C C . LEU A 1 150 ? -13.095 5.018 7.862 1.00 96.75 150 LEU A C 1
ATOM 1058 O O . LEU A 1 150 ? -13.438 4.028 8.505 1.00 96.75 150 LEU A O 1
ATOM 1062 N N . ASP A 1 151 ? -12.463 6.035 8.450 1.00 98.19 151 ASP A N 1
ATOM 1063 C CA . ASP A 1 151 ? -12.031 5.966 9.852 1.00 98.19 151 ASP A CA 1
ATOM 1064 C C . ASP A 1 151 ? -13.203 5.822 10.827 1.00 98.19 151 ASP A C 1
ATOM 1066 O O . ASP A 1 151 ? -13.111 5.080 11.808 1.00 98.19 151 ASP A O 1
ATOM 1070 N N . ASP A 1 152 ? -14.322 6.501 10.573 1.00 98.12 152 ASP A N 1
ATOM 1071 C CA . ASP A 1 152 ? -15.522 6.395 11.402 1.00 98.12 152 ASP A CA 1
ATOM 1072 C C . ASP A 1 152 ? -16.163 5.006 11.318 1.00 98.12 152 ASP A C 1
ATOM 1074 O O . ASP A 1 152 ? -16.529 4.437 12.353 1.00 98.12 152 ASP A O 1
ATOM 1078 N N . ASP A 1 153 ? -16.217 4.427 10.122 1.00 97.62 153 ASP A N 1
ATOM 1079 C CA . ASP A 1 153 ? -16.679 3.060 9.887 1.00 97.62 153 ASP A CA 1
ATOM 1080 C C . ASP A 1 153 ? -15.760 2.021 10.550 1.00 97.62 153 ASP A C 1
ATOM 1082 O O . ASP A 1 153 ? -16.234 1.083 11.202 1.00 97.62 153 ASP A O 1
ATOM 1086 N N . LEU A 1 154 ? -14.440 2.197 10.456 1.00 97.00 154 LEU A N 1
ATOM 1087 C CA . LEU A 1 154 ? -13.458 1.320 11.099 1.00 97.00 154 LEU A CA 1
ATOM 1088 C C . LEU A 1 154 ? -13.563 1.386 12.625 1.00 97.00 154 LEU A C 1
ATOM 1090 O O . LEU A 1 154 ? -13.578 0.348 13.294 1.00 97.00 154 LEU A O 1
ATOM 1094 N N . MET A 1 155 ? -13.709 2.587 13.189 1.00 97.94 155 MET A N 1
ATOM 1095 C CA . MET A 1 155 ? -13.953 2.762 14.623 1.00 97.94 155 MET A CA 1
ATOM 1096 C C . MET A 1 155 ? -15.282 2.135 15.054 1.00 97.94 155 MET A C 1
ATOM 1098 O O . MET A 1 155 ? -15.350 1.505 16.114 1.00 97.94 155 MET A O 1
ATOM 1102 N N . LEU A 1 156 ? -16.335 2.253 14.239 1.00 97.44 156 LEU A N 1
ATOM 1103 C CA . LEU A 1 156 ? -17.623 1.604 14.494 1.00 97.44 156 LEU A CA 1
ATOM 1104 C C . LEU A 1 156 ? -17.505 0.072 14.476 1.00 97.44 156 LEU A C 1
ATOM 1106 O O . LEU A 1 156 ? -18.187 -0.606 15.248 1.00 97.44 156 LEU A O 1
ATOM 1110 N N . ALA A 1 157 ? -16.606 -0.468 13.653 1.00 95.12 157 ALA A N 1
ATOM 1111 C CA . ALA A 1 157 ? -16.257 -1.886 13.618 1.00 95.12 157 ALA A CA 1
ATOM 1112 C C . ALA A 1 157 ? -15.334 -2.331 14.775 1.00 95.12 157 ALA A C 1
ATOM 1114 O O . ALA A 1 157 ? -15.041 -3.520 14.900 1.00 95.12 157 ALA A O 1
ATOM 1115 N N . GLY A 1 158 ? -14.903 -1.414 15.649 1.00 96.44 158 GLY A N 1
ATOM 1116 C CA . GLY A 1 158 ? -14.021 -1.705 16.784 1.00 96.44 158 GLY A CA 1
ATOM 1117 C C . GLY A 1 158 ? -12.539 -1.821 16.417 1.00 96.44 158 GLY A C 1
ATOM 1118 O O . GLY A 1 158 ? -11.751 -2.326 17.219 1.00 96.44 158 GLY A O 1
ATOM 1119 N N . LEU A 1 159 ? -12.161 -1.365 15.224 1.00 97.62 159 LEU A N 1
ATOM 1120 C CA . LEU A 1 159 ? -10.774 -1.236 14.795 1.00 97.62 159 LEU A CA 1
ATOM 1121 C C . LEU A 1 159 ? -10.226 0.138 15.198 1.00 97.62 159 LEU A C 1
ATOM 1123 O O . LEU A 1 159 ? -10.965 1.044 15.583 1.00 97.62 159 LEU A O 1
ATOM 1127 N N . THR A 1 160 ? -8.905 0.280 15.161 1.00 98.31 160 THR A N 1
ATOM 1128 C CA . THR A 1 160 ? -8.212 1.504 15.576 1.00 98.31 160 THR A CA 1
ATOM 1129 C C . THR A 1 160 ? -7.417 2.027 14.393 1.00 98.31 160 THR A C 1
ATOM 1131 O O . THR A 1 160 ? -6.363 1.457 14.097 1.00 98.31 160 THR A O 1
ATOM 1134 N N . PRO A 1 161 ? -7.926 3.059 13.699 1.00 98.31 161 PRO A N 1
ATOM 1135 C CA . PRO A 1 161 ? -7.165 3.718 12.656 1.00 98.31 161 PRO A CA 1
ATOM 1136 C C . PRO A 1 161 ? -5.891 4.368 13.205 1.00 98.31 161 PRO A C 1
ATOM 1138 O O . PRO A 1 161 ? -5.873 4.804 14.359 1.00 98.31 161 PRO A O 1
ATOM 1141 N N . CYS A 1 162 ? -4.835 4.427 12.395 1.00 98.00 162 CYS A N 1
ATOM 1142 C CA . CYS A 1 162 ? -3.671 5.264 12.689 1.00 98.00 162 CYS A CA 1
ATOM 1143 C C . CYS A 1 162 ? -3.891 6.698 12.189 1.00 98.00 162 CYS A C 1
ATOM 1145 O O . CYS A 1 162 ? -4.674 6.936 11.274 1.00 98.00 162 CYS A O 1
ATOM 1147 N N . ASP A 1 163 ? -3.173 7.662 12.767 1.00 96.31 163 ASP A N 1
ATOM 1148 C CA . ASP A 1 163 ? -3.062 8.988 12.157 1.00 96.31 163 ASP A CA 1
ATOM 1149 C C . ASP A 1 163 ? -2.291 8.887 10.826 1.00 96.31 163 ASP A C 1
ATOM 1151 O O . ASP A 1 163 ? -1.340 8.103 10.725 1.00 96.31 163 ASP A O 1
ATOM 1155 N N . ILE A 1 164 ? -2.633 9.731 9.842 1.00 95.00 164 ILE A N 1
ATOM 1156 C CA . ILE A 1 164 ? -2.062 9.705 8.478 1.00 95.00 164 ILE A CA 1
ATOM 1157 C C . ILE A 1 164 ? -0.540 9.578 8.467 1.00 95.00 164 ILE A C 1
ATOM 1159 O O . ILE A 1 164 ? -0.006 8.699 7.797 1.00 95.00 164 ILE A O 1
ATOM 1163 N N . ASP A 1 165 ? 0.171 10.411 9.229 1.00 95.25 165 ASP A N 1
ATOM 1164 C CA . ASP A 1 165 ? 1.639 10.413 9.236 1.00 95.25 165 ASP A CA 1
ATOM 1165 C C . ASP A 1 165 ? 2.220 9.064 9.687 1.00 95.25 165 ASP A C 1
ATOM 1167 O O . ASP A 1 165 ? 3.259 8.624 9.191 1.00 95.25 165 ASP A O 1
ATOM 1171 N N . THR A 1 166 ? 1.532 8.385 10.608 1.00 96.31 166 THR A N 1
ATOM 1172 C CA . THR A 1 166 ? 1.926 7.060 11.096 1.00 96.31 166 THR A CA 1
ATOM 1173 C C . THR A 1 166 ? 1.664 6.006 10.029 1.00 96.31 166 THR A C 1
ATOM 1175 O O . THR A 1 166 ? 2.558 5.212 9.740 1.00 96.31 166 THR A O 1
ATOM 1178 N N . CYS A 1 167 ? 0.489 6.025 9.394 1.00 95.50 167 CYS A N 1
ATOM 1179 C CA . CYS A 1 167 ? 0.150 5.076 8.333 1.00 95.50 167 CYS A CA 1
ATOM 1180 C C . CYS A 1 167 ? 1.060 5.238 7.102 1.00 95.50 167 CYS A C 1
ATOM 1182 O O . CYS A 1 167 ? 1.519 4.251 6.526 1.00 95.50 167 CYS A O 1
ATOM 1184 N N . VAL A 1 168 ? 1.390 6.481 6.732 1.00 94.94 168 VAL A N 1
ATOM 1185 C CA . VAL A 1 168 ? 2.339 6.791 5.653 1.00 94.94 168 VAL A CA 1
ATOM 1186 C C . VAL A 1 168 ? 3.726 6.261 5.997 1.00 94.94 168 VAL A C 1
ATOM 1188 O O . VAL A 1 168 ? 4.319 5.548 5.191 1.00 94.94 168 VAL A O 1
ATOM 1191 N N . ALA A 1 169 ? 4.244 6.551 7.194 1.00 95.00 169 ALA A N 1
ATOM 1192 C CA . ALA A 1 169 ? 5.563 6.070 7.613 1.00 95.00 169 ALA A CA 1
ATOM 1193 C C . ALA A 1 169 ? 5.641 4.535 7.668 1.00 95.00 169 ALA A C 1
ATOM 1195 O O . ALA A 1 169 ? 6.682 3.950 7.374 1.00 95.00 169 ALA A O 1
ATOM 1196 N N . GLN A 1 170 ? 4.535 3.891 8.028 1.00 95.25 170 GLN A N 1
ATOM 1197 C CA . GLN A 1 170 ? 4.386 2.444 8.099 1.00 95.25 170 GLN A CA 1
ATOM 1198 C C . GLN A 1 170 ? 4.319 1.777 6.718 1.00 95.25 170 GLN A C 1
ATOM 1200 O O . GLN A 1 170 ? 4.945 0.737 6.517 1.00 95.25 170 GLN A O 1
ATOM 1205 N N . GLY A 1 171 ? 3.581 2.358 5.771 1.00 92.88 171 GLY A N 1
ATOM 1206 C CA . GLY A 1 171 ? 3.420 1.819 4.418 1.00 92.88 171 GLY A CA 1
ATOM 1207 C C . GLY A 1 171 ? 4.555 2.179 3.456 1.00 92.88 171 GLY A C 1
ATOM 1208 O O . GLY A 1 171 ? 4.818 1.426 2.519 1.00 92.88 171 GLY A O 1
ATOM 1209 N N . ALA A 1 172 ? 5.259 3.292 3.682 1.00 92.56 172 ALA A N 1
ATOM 1210 C CA . ALA A 1 172 ? 6.290 3.791 2.770 1.00 92.56 172 ALA A CA 1
ATOM 1211 C C . ALA A 1 172 ? 7.379 2.758 2.415 1.00 92.56 172 ALA A C 1
ATOM 1213 O O . ALA A 1 172 ? 7.681 2.645 1.231 1.00 92.56 172 ALA A O 1
ATOM 1214 N N . PRO A 1 173 ? 7.926 1.953 3.353 1.00 90.31 173 PRO A N 1
ATOM 1215 C CA . PRO A 1 173 ? 8.939 0.949 3.017 1.00 90.31 173 PRO A CA 1
ATOM 1216 C C . PRO A 1 173 ? 8.436 -0.181 2.115 1.00 90.31 173 PRO A C 1
ATOM 1218 O O . PRO A 1 173 ? 9.251 -0.891 1.538 1.00 90.31 173 PRO A O 1
ATOM 1221 N N . LEU A 1 174 ? 7.117 -0.387 2.040 1.00 88.12 174 LEU A N 1
ATOM 1222 C CA . LEU A 1 174 ? 6.527 -1.348 1.114 1.00 88.12 174 LEU A CA 1
ATOM 1223 C C . LEU A 1 174 ? 6.333 -0.727 -0.268 1.00 88.12 174 LEU A C 1
ATOM 1225 O O . LEU A 1 174 ? 6.545 -1.410 -1.252 1.00 88.12 174 LEU A O 1
ATOM 1229 N N . VAL A 1 175 ? 5.922 0.542 -0.332 1.00 90.19 175 VAL A N 1
ATOM 1230 C CA . VAL A 1 175 ? 5.452 1.208 -1.560 1.00 90.19 175 VAL A CA 1
ATOM 1231 C C . VAL A 1 175 ? 6.554 1.967 -2.309 1.00 90.19 175 VAL A C 1
ATOM 1233 O O . VAL A 1 175 ? 6.394 2.237 -3.496 1.00 90.19 175 VAL A O 1
ATOM 1236 N N . ILE A 1 176 ? 7.643 2.351 -1.635 1.00 92.19 176 ILE A N 1
ATOM 1237 C CA . ILE A 1 176 ? 8.670 3.243 -2.191 1.00 92.19 176 ILE A CA 1
ATOM 1238 C C . ILE A 1 176 ? 10.064 2.594 -2.106 1.00 92.19 176 ILE A C 1
ATOM 1240 O O . ILE A 1 176 ? 10.585 2.428 -0.998 1.00 92.19 176 ILE A O 1
ATOM 1244 N N . PRO A 1 177 ? 10.727 2.328 -3.249 1.00 92.62 177 PRO A N 1
ATOM 1245 C CA . PRO A 1 177 ? 10.186 2.420 -4.609 1.00 92.62 177 PRO A CA 1
ATOM 1246 C C . PRO A 1 177 ? 9.158 1.319 -4.901 1.00 92.62 177 PRO A C 1
ATOM 1248 O O . PRO A 1 177 ? 9.170 0.272 -4.259 1.00 92.62 177 PRO A O 1
ATOM 1251 N N . ASP A 1 178 ? 8.309 1.523 -5.908 1.00 90.62 178 ASP A N 1
ATOM 1252 C CA . ASP A 1 178 ? 7.342 0.515 -6.356 1.00 90.62 178 ASP A CA 1
ATOM 1253 C C . ASP A 1 178 ? 8.058 -0.586 -7.153 1.00 90.62 178 ASP A C 1
ATOM 1255 O O . ASP A 1 178 ? 8.108 -0.583 -8.388 1.00 90.62 178 ASP A O 1
ATOM 1259 N N . VAL A 1 179 ? 8.691 -1.498 -6.411 1.00 88.50 179 VAL A N 1
ATOM 1260 C CA . VAL A 1 179 ? 9.433 -2.666 -6.896 1.00 88.50 179 VAL A CA 1
ATOM 1261 C C . VAL A 1 179 ? 9.150 -3.879 -6.011 1.00 88.50 179 VAL A C 1
ATOM 1263 O O . VAL A 1 179 ? 8.890 -3.762 -4.816 1.00 88.50 179 VAL A O 1
ATOM 1266 N N . LEU A 1 180 ? 9.246 -5.076 -6.591 1.00 87.56 180 LEU A N 1
ATOM 1267 C CA . LEU A 1 180 ? 9.149 -6.317 -5.825 1.00 87.56 180 LEU A CA 1
ATOM 1268 C C . LEU A 1 180 ? 10.442 -6.562 -5.039 1.00 87.56 180 LEU A C 1
ATOM 1270 O O . LEU A 1 180 ? 11.523 -6.680 -5.619 1.00 87.56 180 LEU A O 1
ATOM 1274 N N . HIS A 1 181 ? 10.317 -6.713 -3.722 1.00 85.44 181 HIS A N 1
ATOM 1275 C CA . HIS A 1 181 ? 11.412 -7.114 -2.844 1.00 85.44 181 HIS A CA 1
ATOM 1276 C C . HIS A 1 181 ? 11.317 -8.607 -2.526 1.00 85.44 181 HIS A C 1
ATOM 1278 O O . HIS A 1 181 ? 10.355 -9.050 -1.905 1.00 85.44 181 HIS A O 1
ATOM 1284 N N . ILE A 1 182 ? 12.328 -9.377 -2.941 1.00 90.62 182 ILE A N 1
ATOM 1285 C CA . ILE A 1 182 ? 12.406 -10.819 -2.685 1.00 90.62 182 ILE A CA 1
ATOM 1286 C C . ILE A 1 182 ? 13.637 -11.136 -1.832 1.00 90.62 182 ILE A C 1
ATOM 1288 O O . ILE A 1 182 ? 14.775 -10.893 -2.237 1.00 90.62 182 ILE A O 1
ATOM 1292 N N . ASP A 1 183 ? 13.398 -11.724 -0.665 1.00 92.88 183 ASP A N 1
ATOM 1293 C CA . ASP A 1 183 ? 14.386 -12.359 0.197 1.00 92.88 183 ASP A CA 1
ATOM 1294 C C . ASP A 1 183 ? 14.338 -13.879 -0.006 1.00 92.88 183 ASP A C 1
ATOM 1296 O O . ASP A 1 183 ? 13.428 -14.572 0.451 1.00 92.88 183 ASP A O 1
ATOM 1300 N N . LEU A 1 184 ? 15.363 -14.406 -0.678 1.00 94.56 184 LEU A N 1
ATOM 1301 C CA . LEU A 1 184 ? 15.501 -15.836 -0.974 1.00 94.56 184 LEU A CA 1
ATOM 1302 C C . LEU A 1 184 ? 15.860 -16.689 0.255 1.00 94.56 184 LEU A C 1
ATOM 1304 O O . LEU A 1 184 ? 16.001 -17.906 0.136 1.00 94.56 184 LEU A O 1
ATOM 1308 N N . THR A 1 185 ? 16.068 -16.067 1.416 1.00 95.94 185 THR A N 1
ATOM 1309 C CA . THR A 1 185 ? 16.363 -16.753 2.681 1.00 95.94 185 THR A CA 1
ATOM 1310 C C . THR A 1 185 ? 15.154 -16.863 3.607 1.00 95.94 185 THR A C 1
ATOM 1312 O O . THR A 1 185 ? 15.228 -17.574 4.610 1.00 95.94 185 THR A O 1
ATOM 1315 N N . ALA A 1 186 ? 14.051 -16.195 3.265 1.00 93.06 186 ALA A N 1
ATOM 1316 C CA . ALA A 1 186 ? 12.793 -16.234 3.993 1.00 93.06 186 ALA A CA 1
ATOM 1317 C C . ALA A 1 186 ? 11.754 -17.102 3.268 1.00 93.06 186 ALA A C 1
ATOM 1319 O O . ALA A 1 186 ? 11.846 -17.338 2.062 1.00 93.06 186 ALA A O 1
ATOM 1320 N N . ASP A 1 187 ? 10.747 -17.561 4.012 1.00 90.94 187 ASP A N 1
ATOM 1321 C CA . ASP A 1 187 ? 9.599 -18.246 3.422 1.00 90.94 187 ASP A CA 1
ATOM 1322 C C . ASP A 1 187 ? 8.843 -17.305 2.464 1.00 90.94 187 ASP A C 1
ATOM 1324 O O . ASP A 1 187 ? 8.840 -16.079 2.627 1.00 90.94 187 ASP A O 1
ATOM 1328 N N . ALA A 1 188 ? 8.203 -17.888 1.450 1.00 90.25 188 ALA A N 1
ATOM 1329 C CA . ALA A 1 188 ? 7.380 -17.142 0.506 1.00 90.25 188 ALA A CA 1
ATOM 1330 C C . ALA A 1 188 ? 6.077 -16.662 1.163 1.00 90.25 188 ALA A C 1
ATOM 1332 O O . ALA A 1 188 ? 5.468 -17.378 1.959 1.00 90.25 188 ALA A O 1
ATOM 1333 N N . GLY A 1 189 ? 5.622 -15.475 0.768 1.00 90.56 189 GLY A N 1
ATOM 1334 C CA . GLY A 1 189 ? 4.370 -14.881 1.232 1.00 90.56 189 GLY A CA 1
ATOM 1335 C C . GLY A 1 189 ? 4.479 -13.368 1.321 1.00 90.56 189 GLY A C 1
ATOM 1336 O O . GLY A 1 189 ? 5.572 -12.838 1.496 1.00 90.56 189 GLY A O 1
ATOM 1337 N N . PHE A 1 190 ? 3.366 -12.659 1.182 1.00 92.44 190 PHE A N 1
ATOM 1338 C CA . PHE A 1 190 ? 3.363 -11.200 1.136 1.00 92.44 190 PHE A CA 1
ATOM 1339 C C . PHE A 1 190 ? 3.968 -10.591 2.415 1.00 92.44 190 PHE A C 1
ATOM 1341 O O . PHE A 1 190 ? 3.540 -10.951 3.515 1.00 92.44 190 PHE A O 1
ATOM 1348 N N . PRO A 1 191 ? 4.948 -9.667 2.310 1.00 91.69 191 PRO A N 1
ATOM 1349 C CA . PRO A 1 191 ? 5.415 -8.969 1.099 1.00 91.69 191 PRO A CA 1
ATOM 1350 C C . PRO A 1 191 ? 6.594 -9.624 0.344 1.00 91.69 191 PRO A C 1
ATOM 1352 O O . PRO A 1 191 ? 6.988 -9.122 -0.704 1.00 91.69 191 PRO A O 1
ATOM 1355 N N . ASN A 1 192 ? 7.153 -10.736 0.832 1.00 92.56 192 ASN A N 1
ATOM 1356 C CA . ASN A 1 192 ? 8.181 -11.537 0.152 1.00 92.56 192 ASN A CA 1
ATOM 1357 C C . ASN A 1 192 ? 7.573 -12.394 -0.983 1.00 92.56 192 ASN A C 1
ATOM 1359 O O . ASN A 1 192 ? 7.516 -13.627 -0.924 1.00 92.56 192 ASN A O 1
ATOM 1363 N N . GLY A 1 193 ? 7.041 -11.722 -2.005 1.00 88.94 193 GLY A N 1
ATOM 1364 C CA . GLY A 1 193 ? 6.198 -12.329 -3.035 1.00 88.94 193 GLY A CA 1
ATOM 1365 C C . GLY A 1 193 ? 4.748 -12.476 -2.568 1.00 88.94 193 GLY A C 1
ATOM 1366 O O . GLY A 1 193 ? 4.213 -11.593 -1.904 1.00 88.94 193 GLY A O 1
ATOM 1367 N N . ARG A 1 194 ? 4.081 -13.571 -2.948 1.00 89.94 194 ARG A N 1
ATOM 1368 C CA . ARG A 1 194 ? 2.755 -13.941 -2.430 1.00 89.94 194 ARG A CA 1
ATOM 1369 C C . ARG A 1 194 ? 2.486 -15.429 -2.598 1.00 89.94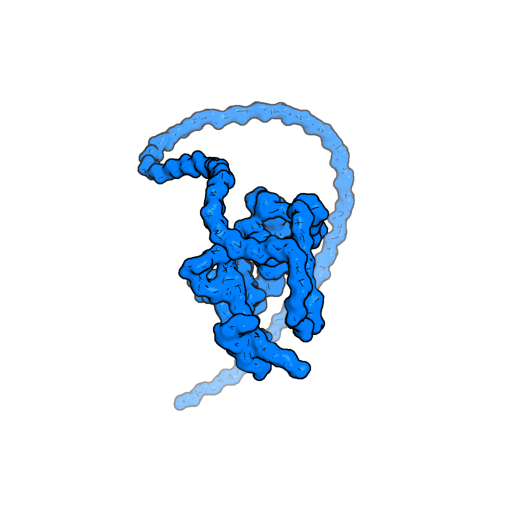 194 ARG A C 1
ATOM 1371 O O . ARG A 1 194 ? 2.853 -16.015 -3.615 1.00 89.94 194 ARG A O 1
ATOM 1378 N N . THR A 1 195 ? 1.782 -16.014 -1.642 1.00 90.06 195 THR A N 1
ATOM 1379 C CA . THR A 1 195 ? 1.101 -17.296 -1.817 1.00 90.06 195 THR A CA 1
ATOM 1380 C C . THR A 1 195 ? -0.271 -17.074 -2.472 1.00 90.06 195 THR A C 1
ATOM 1382 O O . THR A 1 195 ? -0.802 -15.956 -2.445 1.00 90.06 195 THR A O 1
ATOM 1385 N N . PRO A 1 196 ? -0.892 -18.106 -3.072 1.00 89.62 196 PRO A N 1
ATOM 1386 C CA . PRO A 1 196 ? -2.243 -17.973 -3.614 1.00 89.62 196 PRO A CA 1
ATOM 1387 C C . PRO A 1 196 ? -3.296 -17.560 -2.572 1.00 89.62 196 PRO A C 1
ATOM 1389 O O . PRO A 1 196 ? -4.264 -16.900 -2.940 1.00 89.62 196 PRO A O 1
ATOM 1392 N N . THR A 1 197 ? -3.091 -17.910 -1.297 1.00 90.44 197 THR A N 1
ATOM 1393 C CA . THR A 1 197 ? -4.002 -17.625 -0.173 1.00 90.44 197 THR A CA 1
ATOM 1394 C C . THR A 1 197 ? -3.758 -16.274 0.499 1.00 90.44 197 THR A C 1
ATOM 1396 O O . THR A 1 197 ? -4.527 -15.875 1.373 1.00 90.44 197 THR A O 1
ATOM 1399 N N . ASP A 1 198 ? -2.697 -15.552 0.128 1.00 92.38 198 ASP A N 1
ATOM 1400 C CA . ASP A 1 198 ? -2.425 -14.245 0.720 1.00 92.38 198 ASP A CA 1
ATOM 1401 C C . ASP A 1 198 ? -3.495 -13.237 0.294 1.00 92.38 198 ASP A C 1
ATOM 1403 O O . ASP A 1 198 ? -3.609 -12.866 -0.880 1.00 92.38 198 ASP A O 1
ATOM 1407 N N . GLN A 1 199 ? -4.246 -12.731 1.270 1.00 93.62 199 GLN A N 1
ATOM 1408 C CA . GLN A 1 199 ? -5.223 -11.660 1.076 1.00 93.62 199 GLN A CA 1
ATOM 1409 C C . GLN A 1 199 ? -4.513 -10.304 1.045 1.00 93.62 199 GLN A C 1
ATOM 1411 O O . GLN A 1 199 ? -4.625 -9.490 1.960 1.00 93.62 199 GLN A O 1
ATOM 1416 N N . VAL A 1 200 ? -3.734 -10.083 -0.017 1.00 92.94 200 VAL A N 1
ATOM 1417 C CA . VAL A 1 200 ? -2.817 -8.939 -0.132 1.00 92.94 200 VAL A CA 1
ATOM 1418 C C . VAL A 1 200 ? -3.531 -7.600 0.046 1.00 92.94 200 VAL A C 1
ATOM 1420 O O . VAL A 1 200 ? -3.010 -6.726 0.726 1.00 92.94 200 VAL A O 1
ATOM 1423 N N . ILE A 1 201 ? -4.734 -7.439 -0.512 1.00 92.38 201 ILE A N 1
ATOM 1424 C CA . ILE A 1 201 ? -5.486 -6.182 -0.391 1.00 92.38 201 ILE A CA 1
ATOM 1425 C C . ILE A 1 201 ? -5.875 -5.906 1.062 1.00 92.38 201 ILE A C 1
ATOM 1427 O O . ILE A 1 201 ? -5.702 -4.783 1.524 1.00 92.38 201 ILE A O 1
ATOM 1431 N N . ASP A 1 202 ? -6.324 -6.921 1.798 1.00 93.94 202 ASP A N 1
ATOM 1432 C CA . ASP A 1 202 ? -6.726 -6.759 3.195 1.00 93.94 202 ASP A CA 1
ATOM 1433 C C . ASP A 1 202 ? -5.518 -6.469 4.092 1.00 93.94 202 ASP A C 1
ATOM 1435 O O . ASP A 1 202 ? -5.596 -5.630 4.989 1.00 93.94 202 ASP A O 1
ATOM 1439 N N . ILE A 1 203 ? -4.385 -7.125 3.819 1.00 94.50 203 ILE A N 1
ATOM 1440 C CA . ILE A 1 203 ? -3.127 -6.877 4.530 1.00 94.50 203 ILE A CA 1
ATOM 1441 C C . ILE A 1 203 ? -2.642 -5.451 4.259 1.00 94.50 203 ILE A C 1
ATOM 1443 O O . ILE A 1 203 ? -2.360 -4.710 5.199 1.00 94.50 203 ILE A O 1
ATOM 1447 N N . THR A 1 204 ? -2.583 -5.033 2.993 1.00 93.62 204 THR A N 1
ATOM 1448 C CA . THR A 1 204 ? -2.170 -3.674 2.621 1.00 93.62 204 THR A CA 1
ATOM 1449 C C . THR A 1 204 ? -3.107 -2.631 3.217 1.00 93.62 204 THR A C 1
ATOM 1451 O O . THR A 1 204 ? -2.628 -1.647 3.770 1.00 93.62 204 THR A O 1
ATOM 1454 N N . LEU A 1 205 ? -4.426 -2.851 3.184 1.00 93.69 205 LEU A N 1
ATOM 1455 C CA . LEU A 1 205 ? -5.405 -1.928 3.760 1.00 93.69 205 LEU A CA 1
ATOM 1456 C C . LEU A 1 205 ? -5.229 -1.786 5.276 1.00 93.69 205 LEU A C 1
ATOM 1458 O O . LEU A 1 205 ? -5.296 -0.676 5.796 1.00 93.69 205 LEU A O 1
ATOM 1462 N N . ALA A 1 206 ? -4.934 -2.879 5.984 1.00 95.62 206 ALA A N 1
ATOM 1463 C CA . ALA A 1 206 ? -4.606 -2.815 7.404 1.00 95.62 206 ALA A CA 1
ATOM 1464 C C . ALA A 1 206 ? -3.330 -1.992 7.647 1.00 95.62 206 ALA A C 1
ATOM 1466 O O . ALA A 1 206 ? -3.300 -1.170 8.555 1.00 95.62 206 ALA A O 1
ATOM 1467 N N . VAL A 1 207 ? -2.302 -2.166 6.813 1.00 95.12 207 VAL A N 1
ATOM 1468 C CA . VAL A 1 207 ? -1.043 -1.407 6.892 1.00 95.12 207 VAL A CA 1
ATOM 1469 C C . VAL A 1 207 ? -1.234 0.077 6.561 1.00 95.12 207 VAL A C 1
ATOM 1471 O O . VAL A 1 207 ? -0.496 0.902 7.083 1.00 95.12 207 VAL A O 1
ATOM 1474 N N . VAL A 1 208 ? -2.186 0.463 5.715 1.00 95.00 208 VAL A N 1
ATOM 1475 C CA . VAL A 1 208 ? -2.364 1.886 5.374 1.00 95.00 208 VAL A CA 1
ATOM 1476 C C . VAL A 1 208 ? -3.480 2.578 6.146 1.00 95.00 208 VAL A C 1
ATOM 1478 O O . VAL A 1 208 ? -3.525 3.795 6.089 1.00 95.00 208 VAL A O 1
ATOM 1481 N N . LEU A 1 209 ? -4.341 1.852 6.870 1.00 96.31 209 LEU A N 1
ATOM 1482 C CA . LEU A 1 209 ? -5.436 2.455 7.642 1.00 96.31 209 LEU A CA 1
ATOM 1483 C C . LEU A 1 209 ? -5.358 2.213 9.150 1.00 96.31 209 LEU A C 1
ATOM 1485 O O . LEU A 1 209 ? -5.910 3.010 9.900 1.00 96.31 209 LEU A O 1
ATOM 1489 N N . LEU A 1 210 ? -4.730 1.131 9.625 1.00 98.12 210 LEU A N 1
ATOM 1490 C CA . LEU A 1 210 ? -4.798 0.720 11.033 1.00 98.12 210 LEU A CA 1
ATOM 1491 C C . LEU A 1 210 ? -3.487 0.941 11.789 1.00 98.12 210 LEU A C 1
ATOM 1493 O O . LEU A 1 210 ? -2.385 0.765 11.266 1.00 98.12 210 LEU A O 1
ATOM 1497 N N . ASP A 1 211 ? -3.621 1.250 13.077 1.00 97.75 211 ASP A N 1
ATOM 1498 C CA . ASP A 1 211 ? -2.503 1.299 14.015 1.00 97.75 211 ASP A CA 1
ATOM 1499 C C . ASP A 1 211 ? -1.961 -0.116 14.271 1.00 97.75 211 ASP A C 1
ATOM 1501 O O . ASP A 1 211 ? -2.585 -0.919 14.977 1.00 97.75 211 ASP A O 1
ATOM 1505 N N . LEU A 1 212 ? -0.777 -0.426 13.727 1.00 96.88 212 LEU A N 1
ATOM 1506 C CA . LEU A 1 212 ? -0.136 -1.732 13.920 1.00 96.88 212 LEU A CA 1
ATOM 1507 C C . LEU A 1 212 ? 0.474 -1.929 15.315 1.00 96.88 212 LEU A C 1
ATOM 1509 O O . LEU A 1 212 ? 0.886 -3.037 15.663 1.00 96.88 212 LEU A O 1
ATOM 1513 N N . GLY A 1 213 ? 0.516 -0.885 16.147 1.00 96.81 213 GLY A N 1
ATOM 1514 C CA . GLY A 1 213 ? 0.763 -1.018 17.581 1.00 96.81 213 GLY A CA 1
ATOM 1515 C C . GLY A 1 213 ? -0.411 -1.663 18.324 1.00 96.81 213 GLY A C 1
ATOM 1516 O O . GLY A 1 213 ? -0.223 -2.197 19.421 1.00 96.81 213 GLY A O 1
ATOM 1517 N N . VAL A 1 214 ? -1.607 -1.645 17.725 1.00 97.81 214 VAL A N 1
ATOM 1518 C CA . VAL A 1 214 ? -2.845 -2.208 18.285 1.00 97.81 214 VAL A CA 1
ATOM 1519 C C . VAL A 1 214 ? -3.288 -3.461 17.530 1.00 97.81 214 VAL A C 1
ATOM 1521 O O . VAL A 1 214 ? -3.683 -4.444 18.162 1.00 97.81 214 VAL A O 1
ATOM 1524 N N . HIS A 1 215 ? -3.216 -3.449 16.198 1.00 97.88 215 HIS A N 1
ATOM 1525 C CA . HIS A 1 215 ? -3.723 -4.515 15.331 1.00 97.88 215 HIS A CA 1
ATOM 1526 C C . HIS A 1 215 ? -2.604 -5.211 14.554 1.00 97.88 215 HIS A C 1
ATOM 1528 O O . HIS A 1 215 ? -1.597 -4.613 14.202 1.00 97.88 215 HIS A O 1
ATOM 1534 N N . SER A 1 216 ? -2.771 -6.494 14.234 1.00 96.56 216 SER A N 1
ATOM 1535 C CA . SER A 1 216 ? -1.847 -7.167 13.311 1.00 96.56 216 SER A CA 1
ATOM 1536 C C . SER A 1 216 ? -2.131 -6.767 11.855 1.00 96.56 216 SER A C 1
ATOM 1538 O O . SER A 1 216 ? -3.309 -6.610 11.525 1.00 96.56 216 SER A O 1
ATOM 1540 N N . PRO A 1 217 ? -1.139 -6.780 10.944 1.00 94.31 217 PRO A N 1
ATOM 1541 C CA . PRO A 1 217 ? -1.373 -6.574 9.508 1.00 94.31 217 PRO A CA 1
ATOM 1542 C C . PRO A 1 217 ? -2.409 -7.533 8.900 1.00 94.31 217 PRO A C 1
ATOM 1544 O O . PRO A 1 217 ? -3.105 -7.189 7.960 1.00 94.31 217 PRO A O 1
ATOM 1547 N N . GLY A 1 218 ? -2.561 -8.738 9.459 1.00 94.81 218 GLY A N 1
ATOM 1548 C CA . GLY A 1 218 ? -3.554 -9.716 9.008 1.00 94.81 218 GLY A CA 1
ATOM 1549 C C . GLY A 1 218 ? -4.963 -9.532 9.582 1.00 94.81 218 GLY A C 1
ATOM 1550 O O . GLY A 1 218 ? -5.801 -10.403 9.370 1.00 94.81 218 GLY A O 1
ATOM 1551 N N . VAL A 1 219 ? -5.250 -8.464 10.341 1.00 96.25 219 VAL A N 1
ATOM 1552 C CA . VAL A 1 219 ? -6.534 -8.342 11.062 1.00 96.25 219 VAL A CA 1
ATOM 1553 C C . VAL A 1 219 ? -7.730 -8.314 10.110 1.00 96.25 219 VAL A C 1
ATOM 1555 O O . VAL A 1 219 ? -8.718 -8.995 10.367 1.00 96.25 219 VAL A O 1
ATOM 1558 N N . LEU A 1 220 ? -7.620 -7.588 8.992 1.00 94.94 220 LEU A N 1
ATOM 1559 C CA . LEU A 1 220 ? -8.679 -7.502 7.988 1.00 94.94 220 LEU A CA 1
ATOM 1560 C C . LEU A 1 220 ? -8.796 -8.802 7.188 1.00 94.94 220 LEU A C 1
ATOM 1562 O O . LEU A 1 220 ? -9.906 -9.273 6.972 1.00 94.94 220 LEU A O 1
ATOM 1566 N N . ALA A 1 221 ? -7.665 -9.437 6.864 1.00 93.56 221 ALA A N 1
ATOM 1567 C CA . ALA A 1 221 ? -7.630 -10.751 6.219 1.00 93.56 221 ALA A CA 1
ATOM 1568 C C . ALA A 1 221 ? -8.273 -11.846 7.098 1.00 93.56 221 ALA A C 1
ATOM 1570 O O . ALA A 1 221 ? -8.801 -12.840 6.608 1.00 93.56 221 ALA A O 1
ATOM 1571 N N . GLY A 1 222 ? -8.249 -11.679 8.421 1.00 91.69 222 GLY A N 1
ATOM 1572 C CA . GLY A 1 222 ? -8.924 -12.578 9.358 1.00 91.69 222 GLY A CA 1
ATOM 1573 C C . GLY A 1 222 ? -10.447 -12.414 9.404 1.00 91.69 222 GLY A C 1
ATOM 1574 O O . GLY A 1 222 ? -11.122 -13.221 10.049 1.00 91.69 222 GLY A O 1
ATOM 1575 N N . LEU A 1 223 ? -11.005 -11.381 8.765 1.00 90.75 223 LEU A N 1
ATOM 1576 C CA . LEU A 1 223 ? -12.448 -11.179 8.689 1.00 90.75 223 LEU A CA 1
ATOM 1577 C C . LEU A 1 223 ? -13.043 -12.039 7.563 1.00 90.75 223 LEU A C 1
ATOM 1579 O O . LEU A 1 223 ? -12.434 -12.181 6.507 1.00 90.75 223 LEU A O 1
ATOM 1583 N N . PRO A 1 224 ? -14.271 -12.564 7.721 1.00 87.88 224 PRO A N 1
ATOM 1584 C CA . PRO A 1 224 ? -14.942 -13.350 6.684 1.00 87.88 224 PRO A CA 1
ATOM 1585 C C . PRO A 1 224 ? -15.531 -12.452 5.575 1.00 87.88 224 PRO A C 1
ATOM 1587 O O . PRO A 1 224 ? -16.701 -12.593 5.217 1.00 87.88 224 PRO A O 1
ATOM 1590 N N . LEU A 1 225 ? -14.753 -11.481 5.088 1.00 86.06 225 LEU A N 1
ATOM 1591 C CA . LEU A 1 225 ? -15.136 -10.554 4.017 1.00 86.06 225 LEU A CA 1
ATOM 1592 C C . LEU A 1 225 ? -14.776 -11.113 2.642 1.00 86.06 225 LEU A C 1
ATOM 1594 O O . LEU A 1 225 ? -15.546 -10.953 1.697 1.00 86.06 225 LEU A O 1
ATOM 1598 N N . ASN A 1 226 ? -13.652 -11.823 2.566 1.00 84.06 226 ASN A N 1
ATOM 1599 C CA . ASN A 1 226 ? -13.177 -12.511 1.378 1.00 84.06 226 ASN A CA 1
ATOM 1600 C C . ASN A 1 226 ? -13.033 -14.016 1.686 1.00 84.06 226 ASN A C 1
ATOM 1602 O O . ASN A 1 226 ? -12.761 -14.398 2.829 1.00 84.06 226 ASN A O 1
ATOM 1606 N N . PRO A 1 227 ? -13.269 -14.904 0.705 1.00 86.00 227 PRO A N 1
ATOM 1607 C CA . PRO A 1 227 ? -12.993 -16.324 0.881 1.00 86.00 227 PRO A CA 1
ATOM 1608 C C . PRO A 1 227 ? -11.484 -16.542 1.056 1.00 86.00 227 PRO A C 1
ATOM 1610 O O . PRO A 1 227 ? -10.685 -15.981 0.311 1.00 86.00 227 PRO A O 1
ATOM 1613 N N . ALA A 1 228 ? -11.100 -17.374 2.027 1.00 81.69 228 ALA A N 1
ATOM 1614 C CA . ALA A 1 228 ? -9.692 -17.644 2.326 1.00 81.69 228 ALA A CA 1
ATOM 1615 C C . ALA A 1 228 ? -8.983 -18.470 1.233 1.00 81.69 228 ALA A C 1
ATOM 1617 O O . ALA A 1 228 ? -7.765 -18.395 1.095 1.00 81.69 228 ALA A O 1
ATOM 1618 N N . GLU A 1 229 ? -9.740 -19.255 0.464 1.00 84.62 229 GLU A N 1
ATOM 1619 C CA . GLU A 1 229 ? -9.237 -20.133 -0.593 1.00 84.62 229 GLU A CA 1
ATOM 1620 C C . GLU A 1 229 ? -10.304 -20.386 -1.671 1.00 84.62 229 GLU A C 1
ATOM 1622 O O . GLU A 1 229 ? -11.460 -19.968 -1.540 1.00 84.62 229 GLU A O 1
ATOM 1627 N N . GLY A 1 230 ? -9.888 -21.039 -2.761 1.00 83.00 230 GLY A N 1
ATOM 1628 C CA . GLY A 1 230 ? -10.777 -21.487 -3.831 1.00 83.00 230 GLY A CA 1
ATOM 1629 C C . GLY A 1 230 ? -11.695 -22.641 -3.411 1.00 83.00 230 GLY A C 1
ATOM 1630 O O . GLY A 1 230 ? -11.699 -23.093 -2.273 1.00 83.00 230 GLY A O 1
ATOM 1631 N N . ASP A 1 231 ? -12.498 -23.131 -4.352 1.00 85.94 231 ASP A N 1
ATOM 1632 C CA . ASP A 1 231 ? -13.400 -24.274 -4.157 1.00 85.94 231 ASP A CA 1
ATOM 1633 C C . ASP A 1 231 ? -12.681 -25.632 -4.115 1.00 85.94 231 ASP A C 1
ATOM 1635 O O . ASP A 1 231 ? -13.243 -26.611 -3.617 1.00 85.94 231 ASP A O 1
ATOM 1639 N N . LEU A 1 232 ? -11.458 -25.691 -4.643 1.00 88.56 232 LEU A N 1
ATOM 1640 C CA . LEU A 1 232 ? -10.604 -26.872 -4.675 1.00 88.56 232 LEU A CA 1
ATOM 1641 C C . LEU A 1 232 ? -9.344 -26.654 -3.837 1.00 88.56 232 LEU A C 1
ATOM 1643 O O . LEU A 1 232 ? -8.773 -25.562 -3.832 1.00 88.56 232 LEU A O 1
ATOM 1647 N N . ASP A 1 233 ? -8.886 -27.732 -3.198 1.00 88.88 233 ASP A N 1
ATOM 1648 C CA . ASP A 1 233 ? -7.628 -27.744 -2.456 1.00 88.88 233 ASP A CA 1
ATOM 1649 C C . ASP A 1 233 ? -6.460 -27.356 -3.375 1.00 88.88 233 ASP A C 1
ATOM 1651 O O . ASP A 1 233 ? -6.300 -27.893 -4.479 1.00 88.88 233 ASP A O 1
ATOM 1655 N N . LEU A 1 234 ? -5.615 -26.439 -2.904 1.00 90.00 234 LEU A N 1
ATOM 1656 C CA . LEU A 1 234 ? -4.432 -26.013 -3.641 1.00 90.00 234 LEU A CA 1
ATOM 1657 C C . LEU A 1 234 ? -3.303 -27.051 -3.499 1.00 90.00 234 LEU A C 1
ATOM 1659 O O . LEU A 1 234 ? -2.983 -27.460 -2.378 1.00 90.00 234 LEU A O 1
ATOM 1663 N N . PRO A 1 235 ? -2.663 -27.478 -4.605 1.00 90.19 235 PRO A N 1
ATOM 1664 C CA . PRO A 1 235 ? -1.493 -28.346 -4.546 1.00 90.19 235 PRO A CA 1
ATOM 1665 C C . PRO A 1 235 ? -0.345 -27.716 -3.747 1.00 90.19 235 PRO A C 1
ATOM 1667 O O . PRO A 1 235 ? -0.097 -26.516 -3.838 1.00 90.19 235 PRO A O 1
ATOM 1670 N N . ALA A 1 236 ? 0.405 -28.544 -3.017 1.00 88.44 236 ALA A N 1
ATOM 1671 C CA . ALA A 1 236 ? 1.594 -28.103 -2.281 1.00 88.44 236 ALA A CA 1
ATOM 1672 C C . ALA A 1 236 ? 2.822 -27.872 -3.181 1.00 88.44 236 ALA A C 1
ATOM 1674 O O . ALA A 1 236 ? 3.807 -27.300 -2.724 1.00 88.44 236 ALA A O 1
ATOM 1675 N N . ASP A 1 237 ? 2.758 -28.314 -4.438 1.00 88.81 237 ASP A N 1
ATOM 1676 C CA . ASP A 1 237 ? 3.823 -28.195 -5.428 1.00 88.81 237 ASP A CA 1
ATOM 1677 C C . ASP A 1 237 ? 3.384 -27.284 -6.583 1.00 88.81 237 ASP A C 1
ATOM 1679 O O . ASP A 1 237 ? 2.195 -27.176 -6.904 1.00 88.81 237 ASP A O 1
ATOM 1683 N N . PHE A 1 238 ? 4.355 -26.647 -7.240 1.00 87.94 238 PHE A N 1
ATOM 1684 C CA . PHE A 1 238 ? 4.117 -25.817 -8.422 1.00 87.94 238 PHE A CA 1
ATOM 1685 C C . PHE A 1 238 ? 3.294 -26.589 -9.480 1.00 87.94 238 PHE A C 1
ATOM 1687 O O . PHE A 1 238 ? 3.638 -27.735 -9.784 1.00 87.94 238 PHE A O 1
ATOM 1694 N N . PRO A 1 239 ? 2.234 -25.991 -10.068 1.00 90.19 239 PRO A N 1
ATOM 1695 C CA . PRO A 1 239 ? 1.920 -24.556 -10.111 1.00 90.19 239 PRO A CA 1
ATOM 1696 C C . PRO A 1 239 ? 1.073 -24.003 -8.953 1.00 90.19 239 PRO A C 1
ATOM 1698 O O . PRO A 1 239 ? 0.681 -22.843 -9.022 1.00 90.19 239 PRO A O 1
ATOM 1701 N N . TYR A 1 240 ? 0.803 -24.780 -7.896 1.00 89.25 240 TYR A N 1
ATOM 1702 C CA . TYR A 1 240 ? -0.001 -24.369 -6.727 1.00 89.25 240 TYR A CA 1
ATOM 1703 C C . TYR A 1 240 ? -1.464 -23.996 -7.026 1.00 89.25 240 TYR A C 1
ATOM 1705 O O . TYR A 1 240 ? -2.147 -23.446 -6.166 1.00 89.25 240 TYR A O 1
ATOM 1713 N N . PHE A 1 241 ? -1.965 -24.310 -8.224 1.00 88.75 241 PHE A N 1
ATOM 1714 C CA . PHE A 1 241 ? -3.358 -24.113 -8.622 1.00 88.75 241 PHE A CA 1
ATOM 1715 C C . PHE A 1 241 ? -3.977 -25.445 -9.036 1.00 88.75 241 PHE A C 1
ATOM 1717 O O . PHE A 1 241 ? -3.315 -26.270 -9.667 1.00 88.75 241 PHE A O 1
ATOM 1724 N N . ALA A 1 242 ? -5.240 -25.646 -8.660 1.00 88.69 242 ALA A N 1
ATOM 1725 C CA . ALA A 1 242 ? -6.016 -26.801 -9.086 1.00 88.69 242 ALA A CA 1
ATOM 1726 C C . ALA A 1 242 ? -6.288 -26.765 -10.602 1.00 88.69 242 ALA A C 1
ATOM 1728 O O . ALA A 1 242 ? -6.274 -25.698 -11.224 1.00 88.69 242 ALA A O 1
ATOM 1729 N N . ASP A 1 243 ? -6.553 -27.935 -11.187 1.00 86.56 243 ASP A N 1
ATOM 1730 C CA . ASP A 1 243 ? -6.914 -28.046 -12.601 1.00 86.56 243 ASP A CA 1
ATOM 1731 C C . ASP A 1 243 ? -8.221 -27.282 -12.908 1.00 86.56 243 ASP A C 1
ATOM 1733 O O . ASP A 1 243 ? -9.132 -27.253 -12.074 1.00 86.56 243 ASP A O 1
ATOM 1737 N N . PRO A 1 244 ? -8.344 -26.672 -14.104 1.00 83.44 244 PRO A N 1
ATOM 1738 C CA . PRO A 1 244 ? -9.574 -26.008 -14.520 1.00 83.44 244 PRO A CA 1
ATOM 1739 C C . PRO A 1 244 ? -10.738 -27.003 -14.673 1.00 83.44 244 PRO A C 1
ATOM 1741 O O . PRO A 1 244 ? -10.537 -28.152 -15.072 1.00 83.44 244 PRO A O 1
ATOM 1744 N N . HIS A 1 245 ? -11.955 -26.523 -14.391 1.00 71.06 245 HIS A N 1
ATOM 1745 C CA . HIS A 1 245 ? -13.216 -27.267 -14.550 1.00 71.06 245 HIS A CA 1
ATOM 1746 C C . HIS A 1 245 ? -13.623 -27.484 -16.012 1.00 71.06 245 HIS A C 1
ATOM 1748 O O . HIS A 1 245 ? -13.441 -26.553 -16.833 1.00 71.06 245 HIS A O 1
#

Foldseek 3Di:
DDDDDDDDDDDDDDDDDDDDDDDDDDDDDDDDDDDDDDDDDDDDDDDDDDDDDPPPPDDPPPDPPPPPPPPPPPPPPDDDDDDPPPDDDDDDDPDDPVVDAQDAFPLDPPCLPQQADPNRVRSRDDLVCLVVVVSVVSNLVRLVVVCVVPVVVCVVVVFAWDDSVQLCVQCCVLPRSSHQDADPVDDDDPPNDHDPQHPRVQLNCCSNTGDCVVDPSCRSVPDPPDDSDDPDQFDPDPPRDDDDD

Mean predicted aligned error: 17.34 Å

Solvent-accessible surface area (backbone atoms only — not comparable to full-atom values): 16874 Å² total; per-residue (Å²): 139,90,85,86,84,85,88,85,89,86,88,81,90,82,87,80,84,90,77,88,83,87,82,78,93,77,92,77,91,83,90,82,88,80,91,78,91,81,89,84,86,88,81,89,86,90,80,90,79,94,73,92,76,83,79,79,88,67,83,85,80,72,71,87,72,84,72,81,69,80,74,80,72,82,83,68,80,87,74,94,74,87,81,89,74,92,63,82,79,82,79,78,83,84,69,60,76,84,81,57,78,71,79,68,60,72,41,36,87,59,45,60,74,70,28,50,80,62,54,74,60,58,20,66,56,53,55,68,44,41,67,73,39,78,54,50,64,50,34,53,51,42,48,52,52,49,47,78,72,38,44,69,59,38,44,73,72,73,47,56,60,38,59,67,74,56,15,49,66,62,35,39,79,62,51,51,37,56,49,75,56,78,57,92,89,55,78,79,26,71,76,38,57,64,46,94,60,53,52,58,68,34,28,51,48,28,38,55,45,32,29,66,93,81,42,61,48,54,55,53,51,71,39,93,83,60,80,71,64,73,99,58,78,62,48,96,52,91,89,44,62,60,83,84,134

Secondary structure (DSSP, 8-state):
----------------------------------------------------------------------------S--------S--------S-GGGS------SSTTIIIII-S-HHHHHT--HHHHHHTTTHHHHHHHHHHHHHHHHHHHHHTT--BPPHHHHHHHHHHHHSS-S----TTS-SBTTBS--TT--HHHHHHHHHHB-TTTS-TTTTTTSTTS-SS-SSPPPSSTT-SPPP-